Protein AF-0000000084918319 (afdb_homodimer)

Structure (mmCIF, N/CA/C/O backbone):
data_AF-0000000084918319-model_v1
#
loop_
_entity.id
_entity.type
_entity.pdbx_description
1 polymer 'GTP-binding protein'
#
loop_
_atom_site.group_PDB
_atom_site.id
_atom_site.type_symbol
_atom_site.label_atom_id
_atom_site.label_alt_id
_atom_site.label_comp_id
_atom_site.label_asym_id
_atom_site.label_entity_id
_atom_site.label_seq_id
_atom_site.pdbx_PDB_ins_code
_atom_site.Cartn_x
_atom_site.Cartn_y
_atom_site.Cartn_z
_atom_site.occupancy
_atom_site.B_iso_or_equiv
_atom_site.auth_seq_id
_atom_site.auth_comp_id
_atom_site.auth_asym_id
_atom_site.auth_atom_id
_atom_site.pdbx_PDB_model_num
ATOM 1 N N . MET A 1 1 ? 23.422 14.305 -61.906 1 23.69 1 MET A N 1
ATOM 2 C CA . MET A 1 1 ? 23.062 13.016 -61.312 1 23.69 1 MET A CA 1
ATOM 3 C C . MET A 1 1 ? 22.906 13.109 -59.812 1 23.69 1 MET A C 1
ATOM 5 O O . MET A 1 1 ? 23.906 13.016 -59.062 1 23.69 1 MET A O 1
ATOM 9 N N . LYS A 1 2 ? 22.047 13.961 -59.25 1 28.36 2 LYS A N 1
ATOM 10 C CA . LYS A 1 2 ? 21.766 14.523 -57.938 1 28.36 2 LYS A CA 1
ATOM 11 C C . LYS A 1 2 ? 21.359 13.422 -56.969 1 28.36 2 LYS A C 1
ATOM 13 O O . LYS A 1 2 ? 20.344 12.75 -57.156 1 28.36 2 LYS A O 1
ATOM 18 N N . GLU A 1 3 ? 22.391 12.695 -56.406 1 26.31 3 GLU A N 1
ATOM 19 C CA . GLU A 1 3 ? 22.391 11.555 -55.5 1 26.31 3 GLU A CA 1
ATOM 20 C C . GLU A 1 3 ? 21.516 11.828 -54.281 1 26.31 3 GLU A C 1
ATOM 22 O O . GLU A 1 3 ? 21.688 12.852 -53.594 1 26.31 3 GLU A O 1
ATOM 27 N N . SER A 1 4 ? 20.25 11.383 -54.281 1 27.78 4 SER A N 1
ATOM 28 C CA . SER A 1 4 ? 19.125 11.273 -53.344 1 27.78 4 SER A CA 1
ATOM 29 C C . SER A 1 4 ? 19.578 10.758 -52 1 27.78 4 SER A C 1
ATOM 31 O O . SER A 1 4 ? 20.375 9.82 -51.906 1 27.78 4 SER A O 1
ATOM 33 N N . LYS A 1 5 ? 19.688 11.609 -50.938 1 29.28 5 LYS A N 1
ATOM 34 C CA . LYS A 1 5 ? 19.922 11.594 -49.5 1 29.28 5 LYS A CA 1
ATOM 35 C C . LYS A 1 5 ? 19.094 10.492 -48.844 1 29.28 5 LYS A C 1
ATOM 37 O O . LYS A 1 5 ? 17.875 10.609 -48.688 1 29.28 5 LYS A O 1
ATOM 42 N N . LYS A 1 6 ? 19.328 9.18 -49.281 1 27.3 6 LYS A N 1
ATOM 43 C CA . LYS A 1 6 ? 18.438 8.141 -48.75 1 27.3 6 LYS A CA 1
ATOM 44 C C . LYS A 1 6 ? 18.328 8.227 -47.25 1 27.3 6 LYS A C 1
ATOM 46 O O . LYS A 1 6 ? 19.141 8.875 -46.594 1 27.3 6 LYS A O 1
ATOM 51 N N . PRO A 1 7 ? 18.297 6.98 -46.469 1 29.73 7 PRO A N 1
ATOM 52 C CA . PRO A 1 7 ? 17.469 6.117 -45.625 1 29.73 7 PRO A CA 1
ATOM 53 C C . PRO A 1 7 ? 17.891 6.168 -44.156 1 29.73 7 PRO A C 1
ATOM 55 O O . PRO A 1 7 ? 17.578 5.254 -43.406 1 29.73 7 PRO A O 1
ATOM 58 N N . ASP A 1 8 ? 18.391 7.25 -43.562 1 29.94 8 ASP A N 1
ATOM 59 C CA . ASP A 1 8 ? 19.062 6.93 -42.312 1 29.94 8 ASP A CA 1
ATOM 60 C C . ASP A 1 8 ? 18.172 6.094 -41.406 1 29.94 8 ASP A C 1
ATOM 62 O O . ASP A 1 8 ? 16.984 6.383 -41.25 1 29.94 8 ASP A O 1
ATOM 66 N N . ASN A 1 9 ? 18.547 4.793 -41.156 1 29.56 9 ASN A N 1
ATOM 67 C CA . ASN A 1 9 ? 18.078 3.641 -40.406 1 29.56 9 ASN A CA 1
ATOM 68 C C . ASN A 1 9 ? 17.812 4 -38.938 1 29.56 9 ASN A C 1
ATOM 70 O O . ASN A 1 9 ? 18.734 4.32 -38.188 1 29.56 9 ASN A O 1
ATOM 74 N N . VAL A 1 10 ? 16.781 4.801 -38.656 1 30.77 10 VAL A N 1
ATOM 75 C CA . VAL A 1 10 ? 16.281 4.953 -37.281 1 30.77 10 VAL A CA 1
ATOM 76 C C . VAL A 1 10 ? 16.125 3.582 -36.625 1 30.77 10 VAL A C 1
ATOM 78 O O . VAL A 1 10 ? 15.508 2.68 -37.188 1 30.77 10 VAL A O 1
ATOM 81 N N . VAL A 1 11 ? 17.219 2.967 -36.062 1 30.22 11 VAL A N 1
ATOM 82 C CA . VAL A 1 11 ? 17.328 1.722 -35.312 1 30.22 11 VAL A CA 1
ATOM 83 C C . VAL A 1 11 ? 16.219 1.667 -34.25 1 30.22 11 VAL A C 1
ATOM 85 O O . VAL A 1 11 ? 16.25 2.426 -33.281 1 30.22 11 VAL A O 1
ATOM 88 N N . PHE A 1 12 ? 15.008 1.604 -34.719 1 28.22 12 PHE A N 1
ATOM 89 C CA . PHE A 1 12 ? 13.859 1.299 -33.875 1 28.22 12 PHE A CA 1
ATOM 90 C C . PHE A 1 12 ? 14.07 -0.021 -33.156 1 28.22 12 PHE A C 1
ATOM 92 O O . PHE A 1 12 ? 14.102 -1.085 -33.781 1 28.22 12 PHE A O 1
ATOM 99 N N . ASN A 1 13 ? 15.078 -0.054 -32.281 1 31.31 13 ASN A N 1
ATOM 100 C CA . ASN A 1 13 ? 15.227 -1.31 -31.562 1 31.31 13 ASN A CA 1
ATOM 101 C C . ASN A 1 13 ? 13.914 -1.754 -30.938 1 31.31 13 ASN A C 1
ATOM 103 O O . ASN A 1 13 ? 13.414 -1.107 -30.016 1 31.31 13 ASN A O 1
ATOM 107 N N . VAL A 1 14 ? 13 -2.275 -31.656 1 30.75 14 VAL A N 1
ATOM 108 C CA . VAL A 1 14 ? 11.727 -2.936 -31.375 1 30.75 14 VAL A CA 1
ATOM 109 C C . VAL A 1 14 ? 11.906 -3.924 -30.234 1 30.75 14 VAL A C 1
ATOM 111 O O . VAL A 1 14 ? 10.945 -4.594 -29.828 1 30.75 14 VAL A O 1
ATOM 114 N N . GLU A 1 15 ? 13.117 -4.562 -30.234 1 29.3 15 GLU A N 1
ATOM 115 C CA . GLU A 1 15 ? 13.117 -5.859 -29.562 1 29.3 15 GLU A CA 1
ATOM 116 C C . GLU A 1 15 ? 12.477 -5.77 -28.188 1 29.3 15 GLU A C 1
ATOM 118 O O . GLU A 1 15 ? 11.539 -6.508 -27.875 1 29.3 15 GLU A O 1
ATOM 123 N N . ASN A 1 16 ? 13.469 -5.965 -27.125 1 30.94 16 ASN A N 1
ATOM 124 C CA . ASN A 1 16 ? 13.211 -6.4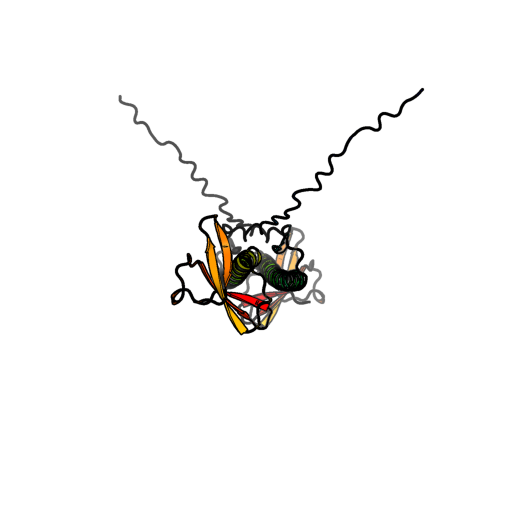38 -25.766 1 30.94 16 ASN A CA 1
ATOM 125 C C . ASN A 1 16 ? 12.461 -5.398 -24.953 1 30.94 16 ASN A C 1
ATOM 127 O O . ASN A 1 16 ? 13.062 -4.492 -24.375 1 30.94 16 ASN A O 1
ATOM 131 N N . GLN A 1 17 ? 11.594 -4.832 -25.438 1 32.56 17 GLN A N 1
ATOM 132 C CA . GLN A 1 17 ? 10.727 -3.922 -24.703 1 32.56 17 GLN A CA 1
ATOM 133 C C . GLN A 1 17 ? 10.18 -4.582 -23.438 1 32.56 17 GLN A C 1
ATOM 135 O O . GLN A 1 17 ? 8.984 -4.844 -23.328 1 32.56 17 GLN A O 1
ATOM 140 N N . LYS A 1 18 ? 10.961 -5.699 -23.031 1 34.41 18 LYS A N 1
ATOM 141 C CA . LYS A 1 18 ? 10.484 -6.27 -21.781 1 34.41 18 LYS A CA 1
ATOM 142 C C . LYS A 1 18 ? 10.328 -5.188 -20.719 1 34.41 18 LYS A C 1
ATOM 144 O O . LYS A 1 18 ? 11.289 -4.477 -20.406 1 34.41 18 LYS A O 1
ATOM 149 N N . TYR A 1 19 ? 9.414 -4.43 -20.891 1 33.97 19 TYR A N 1
ATOM 150 C CA . TYR A 1 19 ? 9.094 -3.539 -19.797 1 33.97 19 TYR A CA 1
ATOM 151 C C . TYR A 1 19 ? 9.281 -4.242 -18.453 1 33.97 19 TYR A C 1
ATOM 153 O O . TYR A 1 19 ? 8.438 -5.035 -18.031 1 33.97 19 TYR A O 1
ATOM 161 N N . ASP A 1 20 ? 10.484 -5 -18.391 1 35.78 20 ASP A N 1
ATOM 162 C CA . ASP A 1 20 ? 10.664 -5.328 -16.984 1 35.78 20 ASP A CA 1
ATOM 163 C C . ASP A 1 20 ? 10.352 -4.125 -16.094 1 35.78 20 ASP A C 1
ATOM 165 O O . ASP A 1 20 ? 11.203 -3.262 -15.891 1 35.78 20 ASP A O 1
ATOM 169 N N . ALA A 1 21 ? 9.383 -3.557 -16.406 1 37.69 21 ALA A N 1
ATOM 170 C CA . ALA A 1 21 ? 8.969 -2.572 -15.406 1 37.69 21 ALA A CA 1
ATOM 171 C C . ALA A 1 21 ? 9.281 -3.053 -13.992 1 37.69 21 ALA A C 1
ATOM 173 O O . ALA A 1 21 ? 8.508 -3.811 -13.398 1 37.69 21 ALA A O 1
ATOM 174 N N . ALA A 1 22 ? 10.547 -3.5 -13.883 1 36.34 22 ALA A N 1
ATOM 175 C CA . ALA A 1 22 ? 10.906 -3.783 -12.5 1 36.34 22 ALA A CA 1
ATOM 176 C C . ALA A 1 22 ? 10.32 -2.738 -11.555 1 36.34 22 ALA A C 1
ATOM 178 O O . ALA A 1 22 ? 10.461 -1.534 -11.789 1 36.34 22 ALA A O 1
ATOM 179 N N . LEU A 1 23 ? 9.188 -3.02 -11.039 1 41.62 23 LEU A N 1
ATOM 180 C CA . LEU A 1 23 ? 8.672 -2.33 -9.859 1 41.62 23 LEU A CA 1
ATOM 181 C C . LEU A 1 23 ? 9.805 -1.74 -9.031 1 41.62 23 LEU A C 1
ATOM 183 O O . LEU A 1 23 ? 10.664 -2.473 -8.539 1 41.62 23 LEU A O 1
ATOM 187 N N . LYS A 1 24 ? 1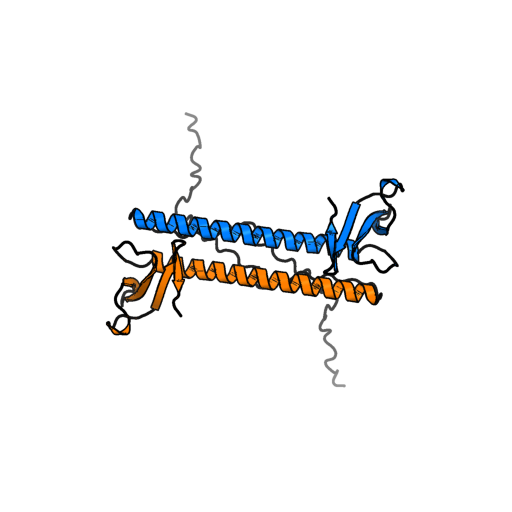0.422 -0.829 -9.578 1 41.53 24 LYS A N 1
ATOM 188 C CA . LYS A 1 24 ? 11.336 -0.345 -8.547 1 41.53 24 LYS A CA 1
ATOM 189 C C . LYS A 1 24 ? 10.695 -0.417 -7.164 1 41.53 24 LYS A C 1
ATOM 191 O O . LYS A 1 24 ? 9.586 0.087 -6.961 1 41.53 24 LYS A O 1
ATOM 196 N N . PRO A 1 25 ? 11.055 -1.452 -6.352 1 42.81 25 PRO A N 1
ATOM 197 C CA . PRO A 1 25 ? 10.633 -1.644 -4.965 1 42.81 25 PRO A CA 1
ATOM 198 C C . PRO A 1 25 ? 10.359 -0.325 -4.242 1 42.81 25 PRO A C 1
ATOM 200 O O . PRO A 1 25 ? 10.852 0.726 -4.664 1 42.81 25 PRO A O 1
ATOM 203 N N . TYR A 1 26 ? 9.297 -0.228 -3.334 1 46.25 26 TYR A N 1
ATOM 204 C CA . TYR A 1 26 ? 9.438 0.665 -2.189 1 46.25 26 TYR A CA 1
ATOM 205 C C . TYR A 1 26 ? 10.906 0.988 -1.928 1 46.25 26 TYR A C 1
ATOM 207 O O . TYR A 1 26 ? 11.773 0.127 -2.084 1 46.25 26 TYR A O 1
ATOM 215 N N . ALA A 1 27 ? 11.406 2.016 -2.457 1 45.5 27 ALA A N 1
ATOM 216 C CA . ALA A 1 27 ? 12.758 2.154 -1.917 1 45.5 27 ALA A CA 1
ATOM 217 C C . ALA A 1 27 ? 12.922 1.349 -0.631 1 45.5 27 ALA A C 1
ATOM 219 O O . ALA A 1 27 ? 12.297 1.658 0.386 1 45.5 27 ALA A O 1
ATOM 220 N N . THR A 1 28 ? 12.938 0.123 -0.665 1 47.47 28 THR A N 1
ATOM 221 C CA . THR A 1 28 ? 13.188 -0.758 0.47 1 47.47 28 THR A CA 1
ATOM 222 C C . THR A 1 28 ? 13.961 -0.025 1.563 1 47.47 28 THR A C 1
ATOM 224 O O . THR A 1 28 ? 13.812 -0.334 2.748 1 47.47 28 THR A O 1
ATOM 227 N N . SER A 1 29 ? 14.852 0.887 1.188 1 47.75 29 SER A N 1
ATOM 228 C CA . SER A 1 29 ? 15.719 1.457 2.215 1 47.75 29 SER A CA 1
ATOM 229 C C . SER A 1 29 ? 15.039 2.625 2.924 1 47.75 29 SER A C 1
ATOM 231 O O . SER A 1 29 ? 15.508 3.08 3.969 1 47.75 29 SER A O 1
ATOM 233 N N . VAL A 1 30 ? 14 3.105 2.336 1 53.97 30 VAL A N 1
ATOM 234 C CA . VAL A 1 30 ? 13.555 4.363 2.926 1 53.97 30 VAL A CA 1
ATOM 235 C C . VAL A 1 30 ? 12.352 4.105 3.838 1 53.97 30 VAL A C 1
ATOM 237 O O . VAL A 1 30 ? 11.359 3.508 3.414 1 53.97 30 VAL A O 1
ATOM 240 N N . GLY A 1 31 ? 12.469 3.984 5.07 1 67.06 31 GLY A N 1
ATOM 241 C CA . GLY A 1 31 ? 11.492 3.895 6.145 1 67.06 31 GLY A CA 1
ATOM 242 C C . GLY A 1 31 ? 10.406 4.953 6.059 1 67.06 31 GLY A C 1
ATOM 243 O O . GLY A 1 31 ? 10.352 5.711 5.086 1 67.06 31 GLY A O 1
ATOM 244 N N . ALA A 1 32 ? 9.391 4.887 6.762 1 79.44 32 ALA A N 1
ATOM 245 C CA . ALA A 1 32 ? 8.344 5.891 6.918 1 79.44 32 ALA A CA 1
ATOM 246 C C . ALA A 1 32 ? 8.938 7.273 7.176 1 79.44 32 ALA A C 1
ATOM 248 O O . ALA A 1 32 ? 9.938 7.402 7.887 1 79.44 32 ALA A O 1
ATOM 249 N N . PRO A 1 33 ? 8.352 8.273 6.504 1 85.12 33 PRO A N 1
ATOM 250 C CA . PRO A 1 33 ? 8.789 9.617 6.867 1 85.12 33 PRO A CA 1
ATOM 251 C C . PRO A 1 33 ? 8.547 9.938 8.344 1 85.12 33 PRO A C 1
ATOM 253 O O . PRO A 1 33 ? 7.609 9.406 8.945 1 85.12 33 PRO A O 1
ATOM 256 N N . VAL A 1 34 ? 9.492 10.789 8.805 1 91.62 34 VAL A N 1
ATOM 257 C CA . VAL A 1 34 ? 9.422 11.102 10.234 1 91.62 34 VAL A CA 1
ATOM 258 C C . VAL A 1 34 ? 9.32 12.617 10.43 1 91.62 34 VAL A C 1
ATOM 260 O O . VAL A 1 34 ? 10.07 13.375 9.82 1 91.62 34 VAL A O 1
ATOM 263 N N . ILE A 1 35 ? 8.344 13.023 11.18 1 94.38 35 ILE A N 1
ATOM 264 C CA . ILE A 1 35 ? 8.195 14.414 11.578 1 94.38 35 ILE A CA 1
ATOM 265 C C . ILE A 1 35 ? 9.094 14.703 12.781 1 94.38 35 ILE A C 1
ATOM 267 O O . ILE A 1 35 ? 9.086 13.961 13.758 1 94.38 35 ILE A O 1
ATOM 271 N N . THR A 1 36 ? 9.922 15.742 12.633 1 90.75 36 THR A N 1
ATOM 272 C CA . THR A 1 36 ? 10.781 16.188 13.727 1 90.75 36 THR A CA 1
ATOM 273 C C . THR A 1 36 ? 10.555 17.672 14.016 1 90.75 36 THR A C 1
ATOM 275 O O . THR A 1 36 ? 10.109 18.422 13.141 1 90.75 36 THR A O 1
ATOM 278 N N . THR A 1 37 ? 10.602 17.969 15.289 1 84.56 37 THR A N 1
ATOM 279 C CA . THR A 1 37 ? 10.508 19.375 15.656 1 84.56 37 THR A CA 1
ATOM 280 C C . THR A 1 37 ? 11.664 19.781 16.578 1 84.56 37 THR A C 1
ATOM 282 O O . THR A 1 37 ? 12.312 18.906 17.172 1 84.56 37 THR A O 1
ATOM 285 N N . THR A 1 38 ? 11.961 21.062 16.562 1 79.5 38 THR A N 1
ATOM 286 C CA . THR A 1 38 ? 13.008 21.594 17.438 1 79.5 38 THR A CA 1
ATOM 287 C C . THR A 1 38 ? 12.398 22.125 18.734 1 79.5 38 THR A C 1
ATOM 289 O O . THR A 1 38 ? 13.133 22.453 19.688 1 79.5 38 THR A O 1
ATOM 292 N N . ASP A 1 39 ? 11.078 22.141 18.734 1 79.56 39 ASP A N 1
ATOM 293 C CA . ASP A 1 39 ? 10.398 22.641 19.922 1 79.56 39 ASP A CA 1
ATOM 294 C C . ASP A 1 39 ? 10.539 21.656 21.094 1 79.56 39 ASP A C 1
ATOM 296 O O . ASP A 1 39 ? 10.602 20.438 20.891 1 79.56 39 ASP A O 1
ATOM 300 N N . ASN A 1 40 ? 10.773 22.203 22.312 1 82.06 40 ASN A N 1
ATOM 301 C CA . ASN A 1 40 ? 10.891 21.375 23.516 1 82.06 40 ASN A CA 1
ATOM 302 C C . ASN A 1 40 ? 9.578 21.344 24.297 1 82.06 40 ASN A C 1
ATOM 304 O O . ASN A 1 40 ? 9.586 21.297 25.531 1 82.06 40 ASN A O 1
ATOM 308 N N . ILE A 1 41 ? 8.508 21.438 23.672 1 89.56 41 ILE A N 1
ATOM 309 C CA . ILE A 1 41 ? 7.203 21.344 24.312 1 89.56 41 ILE A CA 1
ATOM 310 C C . ILE A 1 41 ? 6.781 19.891 24.438 1 89.56 41 ILE A C 1
ATOM 312 O O . ILE A 1 41 ? 6.68 19.172 23.438 1 89.56 41 ILE A O 1
ATOM 316 N N . ALA A 1 42 ? 6.457 19.469 25.641 1 92.5 42 ALA A N 1
ATOM 317 C CA . ALA A 1 42 ? 6.254 18.047 25.953 1 92.5 42 ALA A CA 1
ATOM 318 C C . ALA A 1 42 ? 5.043 17.484 25.219 1 92.5 42 ALA A C 1
ATOM 320 O O . ALA A 1 42 ? 5.113 16.406 24.625 1 92.5 42 ALA A O 1
ATOM 321 N N . TRP A 1 43 ? 3.887 18.188 25.375 1 93.69 43 TRP A N 1
ATOM 322 C CA . TRP A 1 43 ? 2.682 17.641 24.766 1 93.69 43 TRP A CA 1
ATOM 323 C C . TRP A 1 43 ? 2.83 17.594 23.234 1 93.69 43 TRP A C 1
ATOM 325 O O . TRP A 1 43 ? 2.258 16.719 22.578 1 93.69 43 TRP A O 1
ATOM 335 N N . LYS A 1 44 ? 3.523 18.547 22.656 1 93.5 44 LYS A N 1
ATOM 336 C CA . LYS A 1 44 ? 3.75 18.562 21.219 1 93.5 44 LYS A CA 1
ATOM 337 C C . LYS A 1 44 ? 4.594 17.375 20.781 1 93.5 44 LYS A C 1
ATOM 339 O O . LYS A 1 44 ? 4.27 16.703 19.797 1 93.5 44 LYS A O 1
ATOM 344 N N . ASN A 1 45 ? 5.609 17.141 21.516 1 93.44 45 ASN A N 1
ATOM 345 C CA . ASN A 1 45 ? 6.477 16 21.219 1 93.44 45 ASN A CA 1
ATOM 346 C C . ASN A 1 45 ? 5.723 14.68 21.328 1 93.44 45 ASN A C 1
ATOM 348 O O . ASN A 1 45 ? 5.941 13.773 20.531 1 93.44 45 ASN A O 1
ATOM 352 N N . ARG A 1 46 ? 4.859 14.633 22.297 1 94.5 46 ARG A N 1
ATOM 353 C CA . ARG A 1 46 ? 4.035 13.438 22.453 1 94.5 46 ARG A CA 1
ATOM 354 C C . ARG A 1 46 ? 3.133 13.242 21.234 1 94.5 46 ARG A C 1
ATOM 356 O O . ARG A 1 46 ? 3 12.125 20.734 1 94.5 46 ARG A O 1
ATOM 363 N N . SER A 1 47 ? 2.537 14.281 20.797 1 95.06 47 SER A N 1
ATOM 364 C CA . SER A 1 47 ? 1.65 14.219 19.625 1 95.06 47 SER A CA 1
ATOM 365 C C . SER A 1 47 ? 2.414 13.82 18.375 1 95.06 47 SER A C 1
ATOM 367 O O . SER A 1 47 ? 1.942 12.992 17.594 1 95.06 47 SER A O 1
ATOM 369 N N . ILE A 1 48 ? 3.559 14.336 18.234 1 95.75 48 ILE A N 1
ATOM 370 C CA . ILE A 1 48 ? 4.402 14.031 17.078 1 95.75 48 ILE A CA 1
ATOM 371 C C . ILE A 1 48 ? 4.793 12.555 17.109 1 95.75 48 ILE A C 1
ATOM 373 O O . ILE A 1 48 ? 4.719 11.875 16.078 1 95.75 48 ILE A O 1
ATOM 377 N N . ASN A 1 49 ? 5.18 12.117 18.25 1 95.38 49 ASN A N 1
ATOM 378 C CA . ASN A 1 49 ? 5.547 10.711 18.391 1 95.38 49 ASN A CA 1
ATOM 379 C C . ASN A 1 49 ? 4.387 9.789 18.016 1 95.38 49 ASN A C 1
ATOM 381 O O . ASN A 1 49 ? 4.582 8.766 17.359 1 95.38 49 ASN A O 1
ATOM 385 N N . LYS A 1 50 ? 3.207 10.172 18.422 1 96.06 50 LYS A N 1
ATOM 386 C CA . LYS A 1 50 ? 2.025 9.367 18.109 1 96.06 50 LYS A CA 1
ATOM 387 C C . LYS A 1 50 ? 1.759 9.336 16.609 1 96.06 50 LYS A C 1
ATOM 389 O O . LYS A 1 50 ? 1.512 8.273 16.047 1 96.06 50 LYS A O 1
ATOM 394 N N . VAL A 1 51 ? 1.828 10.461 16 1 96.56 51 VAL A N 1
ATOM 395 C CA . VAL A 1 51 ? 1.591 10.555 14.57 1 96.56 51 VAL A CA 1
ATOM 396 C C . VAL A 1 51 ? 2.654 9.758 13.82 1 96.56 51 VAL A C 1
ATOM 398 O O . VAL A 1 51 ? 2.336 9 12.898 1 96.56 51 VAL A O 1
ATOM 401 N N . ASN A 1 52 ? 3.91 9.883 14.25 1 96 52 ASN A N 1
ATOM 402 C CA . ASN A 1 52 ? 5 9.148 13.617 1 96 52 ASN A CA 1
ATOM 403 C C . ASN A 1 52 ? 4.793 7.637 13.719 1 96 52 ASN A C 1
ATOM 405 O O . ASN A 1 52 ? 5.027 6.906 12.75 1 96 52 ASN A O 1
ATOM 409 N N . HIS A 1 53 ? 4.328 7.234 14.859 1 96.44 53 HIS A N 1
ATOM 410 C CA . HIS A 1 53 ? 4.09 5.809 15.055 1 96.44 53 HIS A CA 1
ATOM 411 C C . HIS A 1 53 ? 2.959 5.312 14.156 1 96.44 53 HIS A C 1
ATOM 413 O O . HIS A 1 53 ? 3.053 4.23 13.57 1 96.44 53 HIS A O 1
ATOM 419 N N . LYS A 1 54 ? 1.948 6.09 14.031 1 96.38 54 LYS A N 1
ATOM 420 C CA . LYS A 1 54 ? 0.813 5.699 13.203 1 96.38 54 LYS A CA 1
ATOM 421 C C . LYS A 1 54 ? 1.203 5.645 11.727 1 96.38 54 LYS A C 1
ATOM 423 O O . LYS A 1 54 ? 0.854 4.695 11.023 1 96.38 54 LYS A O 1
ATOM 428 N N . LEU A 1 55 ? 1.902 6.625 11.352 1 94.56 55 LEU A N 1
ATOM 429 C CA . LEU A 1 55 ? 2.33 6.68 9.961 1 94.56 55 LEU A CA 1
ATOM 430 C C . LEU A 1 55 ? 3.305 5.547 9.648 1 94.56 55 LEU A C 1
ATOM 432 O O . LEU A 1 55 ? 3.258 4.965 8.562 1 94.56 55 LEU A O 1
ATOM 436 N N . GLU A 1 56 ? 4.145 5.273 10.586 1 94.06 56 GLU A N 1
ATOM 437 C CA . GLU A 1 56 ? 5.062 4.152 10.414 1 94.06 56 GLU A CA 1
ATOM 438 C C . GLU A 1 56 ? 4.305 2.836 10.281 1 94.06 56 GLU A C 1
ATOM 440 O O . GLU A 1 56 ? 4.605 2.025 9.406 1 94.06 56 GLU A O 1
ATOM 445 N N . ALA A 1 57 ? 3.361 2.652 11.156 1 95.5 57 ALA A N 1
ATOM 446 C CA . ALA A 1 57 ? 2.551 1.438 11.109 1 95.5 57 ALA A CA 1
ATOM 447 C C . ALA A 1 57 ? 1.827 1.308 9.773 1 95.5 57 ALA A C 1
ATOM 449 O O . ALA A 1 57 ? 1.786 0.224 9.188 1 95.5 57 ALA A O 1
ATOM 450 N N . ARG A 1 58 ? 1.272 2.391 9.367 1 94.69 58 ARG A N 1
ATOM 451 C CA . ARG A 1 58 ? 0.578 2.383 8.086 1 94.69 58 ARG A CA 1
ATOM 452 C C . ARG A 1 58 ? 1.539 2.064 6.941 1 94.69 58 ARG A C 1
ATOM 454 O O . ARG A 1 58 ? 1.204 1.296 6.039 1 94.69 58 ARG A O 1
ATOM 461 N N . TYR A 1 59 ? 2.654 2.615 6.992 1 93.25 59 TYR A N 1
ATOM 462 C CA . TYR A 1 59 ? 3.676 2.357 5.984 1 93.25 59 TYR A CA 1
ATOM 463 C C . TYR A 1 59 ? 4.039 0.878 5.938 1 93.25 59 TYR A C 1
ATOM 465 O O . TYR A 1 59 ? 4.109 0.282 4.863 1 93.25 59 TYR A O 1
ATOM 473 N N . LEU A 1 60 ? 4.277 0.329 7.074 1 92.88 60 LEU A N 1
ATOM 474 C CA . LEU A 1 60 ? 4.668 -1.074 7.16 1 92.88 60 LEU A CA 1
ATOM 475 C C . LEU A 1 60 ? 3.555 -1.979 6.641 1 92.88 60 LEU A C 1
ATOM 477 O O . LEU A 1 60 ? 3.824 -2.994 5.996 1 92.88 60 LEU A O 1
ATOM 481 N N . GLU A 1 61 ? 2.348 -1.572 6.918 1 95.69 61 GLU A N 1
ATOM 482 C CA . GLU A 1 61 ? 1.204 -2.324 6.406 1 95.69 61 GLU A CA 1
ATOM 483 C C . GLU A 1 61 ? 1.147 -2.277 4.883 1 95.69 61 GLU A C 1
ATOM 485 O O . GLU A 1 61 ? 0.97 -3.309 4.23 1 95.69 61 GLU A O 1
ATOM 490 N N . LEU A 1 62 ? 1.31 -1.083 4.355 1 93.25 62 LEU A N 1
ATOM 491 C CA . LEU A 1 62 ? 1.297 -0.908 2.906 1 93.25 62 LEU A CA 1
ATOM 492 C C . LEU A 1 62 ? 2.443 -1.674 2.256 1 93.25 62 LEU A C 1
ATOM 494 O O . LEU A 1 62 ? 2.262 -2.303 1.212 1 93.25 62 LEU A O 1
ATOM 498 N N . LYS A 1 63 ? 3.533 -1.655 2.869 1 90.94 63 LYS A N 1
ATOM 499 C CA . LYS A 1 63 ? 4.695 -2.385 2.369 1 90.94 63 LYS A CA 1
ATOM 500 C C . LYS A 1 63 ? 4.434 -3.887 2.346 1 90.94 63 LYS A C 1
ATOM 502 O O . LYS A 1 63 ? 4.77 -4.566 1.373 1 90.94 63 LYS A O 1
ATOM 507 N N . ALA A 1 64 ? 3.889 -4.344 3.367 1 93.5 64 ALA A N 1
ATOM 508 C CA . ALA A 1 64 ? 3.582 -5.77 3.453 1 93.5 64 ALA A CA 1
ATOM 509 C C . ALA A 1 64 ? 2.613 -6.188 2.352 1 93.5 64 ALA A C 1
ATOM 511 O O . ALA A 1 64 ? 2.773 -7.25 1.747 1 93.5 64 ALA A O 1
ATOM 512 N N . GLU A 1 65 ? 1.658 -5.387 2.115 1 94.81 65 GLU A N 1
ATOM 513 C CA . GLU A 1 65 ? 0.694 -5.676 1.059 1 94.81 65 GLU A CA 1
ATOM 514 C C . GLU A 1 65 ? 1.357 -5.648 -0.316 1 94.81 65 GLU A C 1
ATOM 516 O O . GLU A 1 65 ? 1.036 -6.461 -1.184 1 94.81 65 GLU A O 1
ATOM 521 N N . TYR A 1 66 ? 2.186 -4.766 -0.494 1 92.38 66 TYR A N 1
ATOM 522 C CA . TYR A 1 66 ? 2.918 -4.66 -1.751 1 92.38 66 TYR A CA 1
ATOM 523 C C . TYR A 1 66 ? 3.793 -5.891 -1.976 1 92.38 66 TYR A C 1
ATOM 525 O O . TYR A 1 66 ? 3.803 -6.461 -3.068 1 92.38 66 TYR A O 1
ATOM 533 N N . ASP A 1 67 ? 4.523 -6.238 -0.89 1 91.88 67 ASP A N 1
ATOM 534 C CA . ASP A 1 67 ? 5.359 -7.434 -0.968 1 91.88 67 ASP A CA 1
ATOM 535 C C . ASP A 1 67 ? 4.527 -8.672 -1.296 1 91.88 67 ASP A C 1
ATOM 537 O O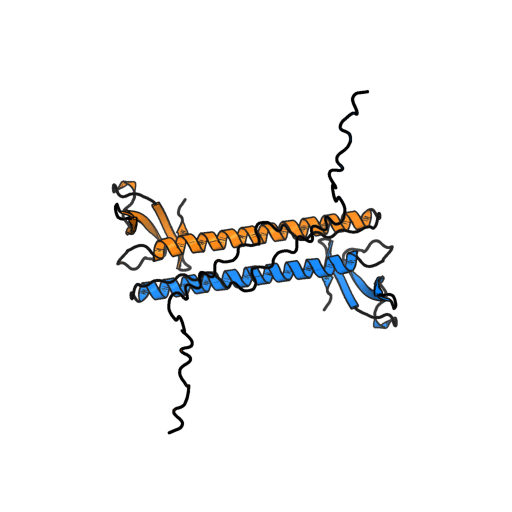 . ASP A 1 67 ? 4.949 -9.516 -2.082 1 91.88 67 ASP A O 1
ATOM 541 N N . ALA A 1 68 ? 3.383 -8.719 -0.737 1 94 68 ALA A N 1
ATOM 542 C CA . ALA A 1 68 ? 2.475 -9.836 -1.007 1 94 68 ALA A CA 1
ATOM 543 C C . ALA A 1 68 ? 2.018 -9.828 -2.463 1 94 68 ALA A C 1
ATOM 545 O O . ALA A 1 68 ? 1.917 -10.883 -3.092 1 94 68 ALA A O 1
ATOM 546 N N . MET A 1 69 ? 1.749 -8.688 -2.971 1 94.12 69 MET A N 1
ATOM 547 C CA . MET A 1 69 ? 1.355 -8.562 -4.371 1 94.12 69 MET A CA 1
ATOM 548 C C . MET A 1 69 ? 2.479 -9.016 -5.297 1 94.12 69 MET A C 1
ATOM 550 O O . MET A 1 69 ? 2.234 -9.727 -6.273 1 94.12 69 MET A O 1
ATOM 554 N N . LEU A 1 70 ? 3.686 -8.641 -4.984 1 93.31 70 LEU A N 1
ATOM 555 C CA . LEU A 1 70 ? 4.84 -9.023 -5.789 1 93.31 70 LEU A CA 1
ATOM 556 C C . LEU A 1 70 ? 5.039 -10.539 -5.77 1 93.31 70 LEU A C 1
ATOM 558 O O . LEU A 1 70 ? 5.352 -11.141 -6.801 1 93.31 70 LEU A O 1
ATOM 562 N N . GLU A 1 71 ? 4.832 -11.047 -4.578 1 94.56 71 GLU A N 1
ATOM 563 C CA . GLU A 1 71 ? 4.941 -12.492 -4.457 1 94.56 71 GLU A CA 1
ATOM 564 C C . GLU A 1 71 ? 3.891 -13.203 -5.309 1 94.56 71 GLU A C 1
ATOM 566 O O . GLU A 1 71 ? 4.191 -14.188 -5.984 1 94.56 71 GLU A O 1
ATOM 571 N N . GLN A 1 72 ? 2.717 -12.703 -5.258 1 95.56 72 GLN A N 1
ATOM 572 C CA . GLN A 1 72 ? 1.65 -13.234 -6.102 1 95.56 72 GLN A CA 1
ATOM 573 C C . GLN A 1 72 ? 2.018 -13.133 -7.582 1 95.56 72 GLN A C 1
ATOM 575 O O . GLN A 1 72 ? 1.815 -14.078 -8.344 1 95.56 72 GLN A O 1
ATOM 580 N N . TYR A 1 73 ? 2.547 -12.047 -7.957 1 96.56 73 TYR A N 1
ATOM 581 C CA . TYR A 1 73 ? 3.02 -11.844 -9.32 1 96.56 73 TYR A CA 1
ATOM 582 C C . TYR A 1 73 ? 4.047 -12.898 -9.703 1 96.56 73 TYR A C 1
ATOM 584 O O . TYR A 1 73 ? 3.949 -13.508 -10.773 1 96.56 73 TYR A O 1
ATOM 592 N N . GLU A 1 74 ? 4.941 -13.047 -8.875 1 96.12 74 GLU A N 1
ATOM 593 C CA . GLU A 1 74 ? 6.043 -13.961 -9.164 1 96.12 74 GLU A CA 1
ATOM 594 C C . GLU A 1 74 ? 5.543 -15.391 -9.32 1 96.12 74 GLU A C 1
ATOM 596 O O . GLU A 1 74 ? 5.965 -16.109 -10.234 1 96.12 74 GLU A O 1
ATOM 601 N N . TYR A 1 75 ? 4.645 -15.82 -8.43 1 96.62 75 TYR A N 1
ATOM 602 C CA . TYR A 1 75 ? 4.086 -17.172 -8.523 1 96.62 75 TYR A CA 1
ATOM 603 C C . TYR A 1 75 ? 3.305 -17.344 -9.82 1 96.62 75 TYR A C 1
ATOM 605 O O . TYR A 1 75 ? 3.449 -18.359 -10.5 1 96.62 75 TYR A O 1
ATOM 613 N N . ASN A 1 76 ? 2.527 -16.406 -10.156 1 97.75 76 ASN A N 1
ATOM 614 C CA . ASN A 1 76 ? 1.724 -16.516 -11.367 1 97.75 76 ASN A CA 1
ATOM 615 C C . ASN A 1 76 ? 2.596 -16.5 -12.625 1 97.75 76 ASN A C 1
ATOM 617 O O . ASN A 1 76 ? 2.332 -17.234 -13.57 1 97.75 76 ASN A O 1
ATOM 621 N N . LYS A 1 77 ? 3.582 -15.664 -12.586 1 96.62 77 LYS A N 1
ATOM 622 C CA . LYS A 1 77 ? 4.535 -15.648 -13.695 1 96.62 77 LYS A CA 1
ATOM 623 C C . LYS A 1 77 ? 5.184 -17.016 -13.875 1 96.62 77 LYS A C 1
ATOM 625 O O . LYS A 1 77 ? 5.293 -17.516 -15 1 96.62 77 LYS A O 1
ATOM 630 N N . LEU A 1 78 ? 5.594 -17.609 -12.766 1 95.56 78 LEU A N 1
ATOM 631 C CA . LEU A 1 78 ? 6.199 -18.938 -12.789 1 95.56 78 LEU A CA 1
ATOM 632 C C . LEU A 1 78 ? 5.266 -19.953 -13.445 1 95.56 78 LEU A C 1
ATOM 634 O O . LEU A 1 78 ? 5.695 -20.734 -14.289 1 95.56 78 LEU A O 1
ATOM 638 N N . ILE A 1 79 ? 4.051 -19.938 -13.07 1 96.94 79 ILE A N 1
ATOM 639 C CA . ILE A 1 79 ? 3.072 -20.906 -13.555 1 96.94 79 ILE A CA 1
ATOM 640 C C . ILE A 1 79 ? 2.83 -20.688 -15.047 1 96.94 79 ILE A C 1
ATOM 642 O O . ILE A 1 79 ? 2.84 -21.641 -15.836 1 96.94 79 ILE A O 1
ATOM 646 N N . PHE A 1 80 ? 2.719 -19.453 -15.461 1 96.31 80 PHE A N 1
ATOM 647 C CA . PHE A 1 80 ? 2.369 -19.172 -16.844 1 96.31 80 PHE A CA 1
ATOM 648 C C . PHE A 1 80 ? 3.576 -19.375 -17.766 1 96.31 80 PHE A C 1
ATOM 650 O O . PHE A 1 80 ? 3.424 -19.547 -18.969 1 96.31 80 PHE A O 1
ATOM 657 N N . ASP A 1 81 ? 4.742 -19.375 -17.219 1 94.5 81 ASP A N 1
ATOM 658 C CA . ASP A 1 81 ? 5.957 -19.672 -17.969 1 94.5 81 ASP A CA 1
ATOM 659 C C . ASP A 1 81 ? 6.125 -21.172 -18.156 1 94.5 81 ASP A C 1
ATOM 661 O O . ASP A 1 81 ? 6.887 -21.625 -19.016 1 94.5 81 ASP A O 1
ATOM 665 N N . ALA A 1 82 ? 5.461 -21.922 -17.297 1 95.62 82 ALA A N 1
ATOM 666 C CA . ALA A 1 82 ? 5.578 -23.375 -17.344 1 95.62 82 ALA A CA 1
ATOM 667 C C . ALA A 1 82 ? 4.797 -23.953 -18.516 1 95.62 82 ALA A C 1
ATOM 669 O O . ALA A 1 82 ? 3.877 -23.312 -19.031 1 95.62 82 ALA A O 1
ATOM 670 N N . LYS A 1 83 ? 5.203 -25.141 -18.906 1 94.56 83 LYS A N 1
ATOM 671 C CA . LYS A 1 83 ? 4.52 -25.844 -19.984 1 94.56 83 LYS A CA 1
ATOM 672 C C . LYS A 1 83 ? 3.346 -26.656 -19.469 1 94.56 83 LYS A C 1
ATOM 674 O O . LYS A 1 83 ? 3.496 -27.438 -18.516 1 94.56 83 LYS A O 1
ATOM 679 N N . PHE A 1 84 ? 2.244 -26.438 -20.062 1 94.44 84 PHE A N 1
ATOM 680 C CA . PHE A 1 84 ? 1.073 -27.281 -19.844 1 94.44 84 PHE A CA 1
ATOM 681 C C . PHE A 1 84 ? 0.045 -27.094 -20.953 1 94.44 84 PHE A C 1
ATOM 683 O O . PHE A 1 84 ? -0.053 -26 -21.531 1 94.44 84 PHE A O 1
ATOM 690 N N . THR A 1 85 ? -0.68 -28.109 -21.25 1 90.19 85 THR A N 1
ATOM 691 C CA . THR A 1 85 ? -1.533 -28.109 -22.438 1 90.19 85 THR A CA 1
ATOM 692 C C . THR A 1 85 ? -3.006 -28.172 -22.031 1 90.19 85 THR A C 1
ATOM 694 O O . THR A 1 85 ? -3.877 -28.344 -22.891 1 90.19 85 THR A O 1
ATOM 697 N N . PHE A 1 86 ? -3.355 -28.156 -20.859 1 94.44 86 PHE A N 1
ATOM 698 C CA . PHE A 1 86 ? -4.738 -28.203 -20.391 1 94.44 86 PHE A CA 1
ATOM 699 C C . PHE A 1 86 ? -5.164 -26.828 -19.859 1 94.44 86 PHE A C 1
ATOM 701 O O . PHE A 1 86 ? -4.324 -26.016 -19.469 1 94.44 86 PHE A O 1
ATOM 708 N N . GLU A 1 87 ? -6.465 -26.688 -19.797 1 95.5 87 GLU A N 1
ATOM 709 C CA . GLU A 1 87 ? -7.008 -25.5 -19.141 1 95.5 87 GLU A CA 1
ATOM 710 C C . GLU A 1 87 ? -7.301 -25.75 -17.672 1 95.5 87 GLU A C 1
ATOM 712 O O . GLU A 1 87 ? -8.211 -26.516 -17.344 1 95.5 87 GLU A O 1
ATOM 717 N N . PRO A 1 88 ? -6.551 -25.109 -16.812 1 96.81 88 PRO A N 1
ATOM 718 C CA . PRO A 1 88 ? -6.777 -25.344 -15.375 1 96.81 88 PRO A CA 1
ATOM 719 C C . PRO A 1 88 ? -8.203 -25.016 -14.945 1 96.81 88 PRO A C 1
ATOM 721 O O . PRO A 1 88 ? -8.828 -24.109 -15.484 1 96.81 88 PRO A O 1
ATOM 724 N N . ILE A 1 89 ? -8.664 -25.75 -13.898 1 97.06 89 ILE A N 1
ATOM 725 C CA . ILE A 1 89 ? -10.008 -25.578 -13.375 1 97.06 89 ILE A CA 1
ATOM 726 C C . ILE A 1 89 ? -9.953 -24.828 -12.039 1 97.06 89 ILE A C 1
ATOM 728 O O . ILE A 1 89 ? -9.148 -25.172 -11.172 1 97.06 89 ILE A O 1
ATOM 732 N N . VAL A 1 90 ? -10.812 -23.875 -11.992 1 97 90 VAL A N 1
ATOM 733 C CA . VAL A 1 90 ? -10.922 -23.109 -10.758 1 97 90 VAL A CA 1
ATOM 734 C C . VAL A 1 90 ? -11.18 -24.047 -9.586 1 97 90 VAL A C 1
ATOM 736 O O . VAL A 1 90 ? -11.992 -24.969 -9.688 1 97 90 VAL A O 1
ATOM 739 N N . GLY A 1 91 ? -10.477 -23.891 -8.562 1 97.44 91 GLY A N 1
ATOM 740 C CA . GLY A 1 91 ? -10.688 -24.688 -7.363 1 97.44 91 GLY A CA 1
ATOM 741 C C . GLY A 1 91 ? -9.828 -25.938 -7.312 1 97.44 91 GLY A C 1
ATOM 742 O O . GLY A 1 91 ? -9.938 -26.75 -6.387 1 97.44 91 GLY A O 1
ATOM 743 N N . GLN A 1 92 ? -9.008 -26.141 -8.273 1 97.62 92 GLN A N 1
ATOM 744 C CA . GLN A 1 92 ? -8.148 -27.328 -8.312 1 97.62 92 GLN A CA 1
ATOM 745 C C . GLN A 1 92 ? -6.699 -26.969 -8.016 1 97.62 92 GLN A C 1
ATOM 747 O O . GLN A 1 92 ? -6.289 -25.812 -8.203 1 97.62 92 GLN A O 1
ATOM 752 N N . THR A 1 93 ? -6 -27.922 -7.527 1 98.38 93 THR A N 1
ATOM 753 C CA . THR A 1 93 ? -4.574 -27.812 -7.238 1 98.38 93 THR A CA 1
ATOM 754 C C . THR A 1 93 ? -3.742 -28.531 -8.289 1 98.38 93 THR A C 1
ATOM 756 O O . THR A 1 93 ? -4.086 -29.641 -8.711 1 98.38 93 THR A O 1
ATOM 759 N N . TYR A 1 94 ? -2.766 -27.859 -8.688 1 98.5 94 TYR A N 1
ATOM 760 C CA . TYR A 1 94 ? -1.811 -28.406 -9.641 1 98.5 94 TYR A CA 1
ATOM 761 C C . TYR A 1 94 ? -0.388 -28.328 -9.102 1 98.5 94 TYR A C 1
ATOM 763 O O . TYR A 1 94 ? -0.131 -27.609 -8.125 1 98.5 94 TYR A O 1
ATOM 771 N N . HIS A 1 95 ? 0.467 -29.031 -9.719 1 98.56 95 HIS A N 1
ATOM 772 C CA . HIS A 1 95 ? 1.824 -29.156 -9.195 1 98.56 95 HIS A CA 1
ATOM 773 C C . HIS A 1 95 ? 2.857 -28.812 -10.266 1 98.56 95 HIS A C 1
ATOM 775 O O . HIS A 1 95 ? 2.785 -29.312 -11.391 1 98.56 95 HIS A O 1
ATOM 781 N N . LEU A 1 96 ? 3.746 -27.938 -9.797 1 98.31 96 LEU A N 1
ATOM 782 C CA . LEU A 1 96 ? 4.797 -27.453 -10.688 1 98.31 96 LEU A CA 1
ATOM 783 C C . LEU A 1 96 ? 6.07 -28.281 -10.523 1 98.31 96 LEU A C 1
ATOM 785 O O . LEU A 1 96 ? 6.516 -28.516 -9.398 1 98.31 96 LEU A O 1
ATOM 789 N N . TYR A 1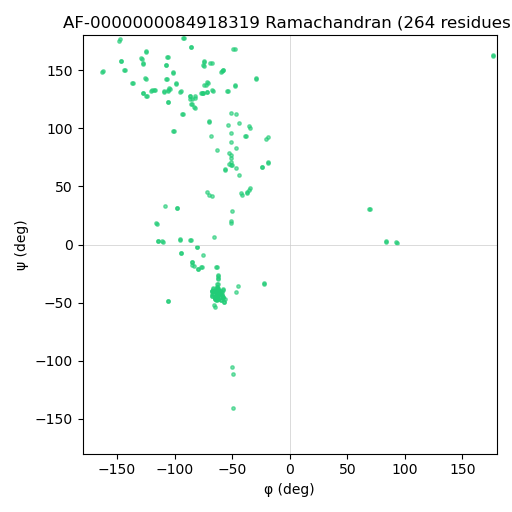 97 ? 6.625 -28.703 -11.672 1 98.31 97 TYR A N 1
ATOM 790 C CA . TYR A 1 97 ? 7.84 -29.516 -11.68 1 98.31 97 TYR A CA 1
ATOM 791 C C . TYR A 1 97 ? 8.883 -28.922 -12.617 1 98.31 97 TYR A C 1
ATOM 793 O O . TYR A 1 97 ? 8.562 -28.094 -13.469 1 98.31 97 TYR A O 1
ATOM 801 N N . LYS A 1 98 ? 10.094 -29.328 -12.391 1 97.75 98 LYS A N 1
ATOM 802 C CA . LYS A 1 98 ? 11.219 -28.938 -13.242 1 97.75 98 LYS A CA 1
ATOM 803 C C . LYS A 1 98 ? 11.844 -30.172 -13.906 1 97.75 98 LYS A C 1
ATOM 805 O O . LYS A 1 98 ? 12.109 -31.172 -13.25 1 97.75 98 LYS A O 1
ATOM 810 N N . ARG A 1 99 ? 12.07 -30.047 -15.18 1 94.94 99 ARG A N 1
ATOM 811 C CA . ARG A 1 99 ? 12.742 -31.094 -15.93 1 94.94 99 ARG A CA 1
ATOM 812 C C . ARG A 1 99 ? 14.258 -30.938 -15.852 1 94.94 99 ARG A C 1
ATOM 814 O O . ARG A 1 99 ? 14.758 -29.938 -15.352 1 94.94 99 ARG A O 1
ATOM 821 N N . GLU A 1 100 ? 14.93 -31.969 -16.328 1 90.12 100 GLU A N 1
ATOM 822 C CA . GLU A 1 100 ? 16.391 -31.938 -16.344 1 90.12 100 GLU A CA 1
ATOM 823 C C . GLU A 1 100 ? 16.922 -30.812 -17.219 1 90.12 100 GLU A C 1
ATOM 825 O O . GLU A 1 100 ? 17.984 -30.25 -16.922 1 90.12 100 GLU A O 1
ATOM 830 N N . ASN A 1 101 ? 16.141 -30.359 -18.266 1 92.44 101 ASN A N 1
ATOM 831 C CA . ASN A 1 101 ? 16.547 -29.281 -19.156 1 92.44 101 ASN A CA 1
ATOM 832 C C . ASN A 1 101 ? 16.172 -27.922 -18.594 1 92.44 101 ASN A C 1
ATOM 834 O O . ASN A 1 101 ? 16.219 -26.922 -19.312 1 92.44 101 ASN A O 1
ATOM 838 N N . ASN A 1 102 ? 15.641 -27.875 -17.438 1 92.38 102 ASN A N 1
ATOM 839 C CA . ASN A 1 102 ? 15.281 -26.672 -16.688 1 92.38 102 ASN A CA 1
ATOM 840 C C . ASN A 1 102 ? 13.914 -26.141 -17.109 1 92.38 102 ASN A C 1
ATOM 842 O O . ASN A 1 102 ? 13.461 -25.109 -16.609 1 92.38 102 ASN A O 1
ATOM 846 N N . GLU A 1 103 ? 13.305 -26.922 -18.016 1 95.25 103 GLU A N 1
ATOM 847 C CA . GLU A 1 103 ? 11.938 -26.547 -18.375 1 95.25 103 GLU A CA 1
ATOM 848 C C . GLU A 1 103 ? 10.969 -26.906 -17.25 1 95.25 103 GLU A C 1
ATOM 850 O O . GLU A 1 103 ? 11.07 -27.969 -16.641 1 95.25 103 GLU A O 1
ATOM 855 N N . THR A 1 104 ? 10.062 -25.938 -17.016 1 97.19 104 THR A N 1
ATOM 856 C CA . THR A 1 104 ? 9.062 -26.203 -15.984 1 97.19 104 THR A CA 1
ATOM 857 C C . THR A 1 104 ? 7.734 -26.609 -16.609 1 97.19 104 THR A C 1
ATOM 859 O O . THR A 1 104 ? 7.434 -26.219 -17.75 1 97.19 104 THR A O 1
ATOM 862 N N . PHE A 1 105 ? 7.012 -27.484 -15.898 1 97.56 105 PHE A N 1
ATOM 863 C CA . PHE A 1 105 ? 5.703 -27.891 -16.391 1 97.56 105 PHE A CA 1
ATOM 864 C C . PHE A 1 105 ? 4.719 -28.078 -15.25 1 97.56 105 PHE A C 1
ATOM 866 O O . PHE A 1 105 ? 5.117 -28.406 -14.125 1 97.56 105 PHE A O 1
ATOM 873 N N . LEU A 1 106 ? 3.496 -27.844 -15.539 1 97.75 106 LEU A N 1
ATOM 874 C CA . LEU A 1 106 ? 2.398 -27.984 -14.586 1 97.75 106 LEU A CA 1
ATOM 875 C C . LEU A 1 106 ? 1.68 -29.312 -14.773 1 97.75 106 LEU A C 1
ATOM 877 O O . LEU A 1 106 ? 1.419 -29.734 -15.906 1 97.75 106 LEU A O 1
ATOM 881 N N . SER A 1 107 ? 1.329 -29.984 -13.648 1 97.69 107 SER A N 1
ATOM 882 C CA . SER A 1 107 ? 0.713 -31.297 -13.734 1 97.69 107 SER A CA 1
ATOM 883 C C . SER A 1 107 ? -0.298 -31.516 -12.609 1 97.69 107 SER A C 1
ATOM 885 O O . SER A 1 107 ? -0.223 -30.859 -11.57 1 97.69 107 SER A O 1
ATOM 887 N N . ILE A 1 108 ? -1.203 -32.375 -12.766 1 96.56 108 ILE A N 1
ATOM 888 C CA . ILE A 1 108 ? -2.168 -32.812 -11.75 1 96.56 108 ILE A CA 1
ATOM 889 C C . ILE A 1 108 ? -1.549 -33.875 -10.859 1 96.56 108 ILE A C 1
ATOM 891 O O . ILE A 1 108 ? -2.035 -34.125 -9.758 1 96.56 108 ILE A O 1
ATOM 895 N N . ILE A 1 109 ? -0.528 -34.438 -11.336 1 96.5 109 ILE A N 1
ATOM 896 C CA . ILE A 1 109 ? 0.09 -35.562 -10.617 1 96.5 109 ILE A CA 1
ATOM 897 C C . ILE A 1 109 ? 0.8 -35.031 -9.367 1 96.5 109 ILE A C 1
ATOM 899 O O . ILE A 1 109 ? 1.643 -34.125 -9.453 1 96.5 109 ILE A O 1
ATOM 903 N N . LYS A 1 110 ? 0.537 -35.656 -8.297 1 97.81 110 LYS A N 1
ATOM 904 C CA . LYS A 1 110 ? 1.093 -35.25 -7.016 1 97.81 110 LYS A CA 1
ATOM 905 C C . LYS A 1 110 ? 2.561 -35.625 -6.895 1 97.81 110 LYS A C 1
ATOM 907 O O . LYS A 1 110 ? 2.986 -36.625 -7.48 1 97.81 110 LYS A O 1
ATOM 912 N N . PRO A 1 111 ? 3.262 -34.844 -6.051 1 97.06 111 PRO A N 1
ATOM 913 C CA . PRO A 1 111 ? 4.691 -35.156 -5.918 1 97.06 111 PRO A CA 1
ATOM 914 C C . PRO A 1 111 ? 4.965 -36.531 -5.367 1 97.06 111 PRO A C 1
ATOM 916 O O . PRO A 1 111 ? 6 -37.125 -5.668 1 97.06 111 PRO A O 1
ATOM 919 N N . ASN A 1 112 ? 4.055 -37.031 -4.562 1 97.5 112 ASN A N 1
ATOM 920 C CA . ASN A 1 112 ? 4.262 -38.344 -3.984 1 97.5 112 ASN A CA 1
ATOM 921 C C . ASN A 1 112 ? 3.896 -39.469 -4.969 1 97.5 112 ASN A C 1
ATOM 923 O O . ASN A 1 112 ? 4.109 -40.656 -4.688 1 97.5 112 ASN A O 1
ATOM 927 N N . GLU A 1 113 ? 3.438 -39.125 -6.113 1 97.75 113 GLU A N 1
ATOM 928 C CA . GLU A 1 113 ? 3.02 -40.062 -7.137 1 97.75 113 GLU A CA 1
ATOM 929 C C . GLU A 1 113 ? 3.979 -40.062 -8.32 1 97.75 113 GLU A C 1
ATOM 931 O O . GLU A 1 113 ? 3.729 -40.719 -9.336 1 97.75 113 GLU A O 1
ATOM 936 N N . CYS A 1 114 ? 4.969 -39.312 -8.219 1 96.75 114 CYS A N 1
ATOM 937 C CA . CYS A 1 114 ? 5.945 -39.219 -9.305 1 96.75 114 CYS A CA 1
ATOM 938 C C . CYS A 1 114 ? 7.34 -38.938 -8.758 1 96.75 114 CYS A C 1
ATOM 940 O O . CYS A 1 114 ? 7.527 -38.812 -7.543 1 96.75 114 CYS A O 1
ATOM 942 N N . ASN A 1 115 ? 8.352 -38.938 -9.672 1 96 115 ASN A N 1
ATOM 943 C CA . ASN A 1 115 ? 9.727 -38.656 -9.266 1 96 115 ASN A CA 1
ATOM 944 C C . ASN A 1 115 ? 10.258 -37.375 -9.898 1 96 115 ASN A C 1
ATOM 946 O O . ASN A 1 115 ? 11.469 -37.188 -10.031 1 96 115 ASN A O 1
ATOM 950 N N . PHE A 1 116 ? 9.32 -36.594 -10.367 1 95.88 116 PHE A N 1
ATOM 951 C CA . PHE A 1 116 ? 9.742 -35.312 -10.977 1 95.88 116 PHE A CA 1
ATOM 952 C C . PHE A 1 116 ? 10.32 -34.375 -9.922 1 95.88 116 PHE A C 1
ATOM 954 O O . PHE A 1 116 ? 10.039 -34.531 -8.727 1 95.88 116 PHE A O 1
ATOM 961 N N . ASN A 1 117 ? 11.156 -33.438 -10.312 1 97.62 117 ASN A N 1
ATOM 962 C CA . ASN A 1 117 ? 11.664 -32.406 -9.406 1 97.62 117 ASN A CA 1
ATOM 963 C C . ASN A 1 117 ? 10.578 -31.422 -9.008 1 97.62 117 ASN A C 1
ATOM 965 O O . ASN A 1 117 ? 10.219 -30.547 -9.789 1 97.62 117 ASN A O 1
ATOM 969 N N . PHE A 1 118 ? 10.18 -31.594 -7.84 1 97.75 118 PHE A N 1
ATOM 970 C CA . PHE A 1 118 ? 9.039 -30.844 -7.324 1 97.75 118 PHE A CA 1
ATOM 971 C C . PHE A 1 118 ? 9.43 -29.406 -7.004 1 97.75 118 PHE A C 1
ATOM 973 O O . PHE A 1 118 ? 10.445 -29.172 -6.344 1 97.75 118 PHE A O 1
ATOM 980 N N . ILE A 1 119 ? 8.648 -28.375 -7.488 1 97.5 119 ILE A N 1
ATOM 981 C CA . ILE A 1 119 ? 8.883 -26.969 -7.211 1 97.5 119 ILE A CA 1
ATOM 982 C C . ILE A 1 119 ? 7.855 -26.453 -6.199 1 97.5 119 ILE A C 1
ATOM 984 O O . ILE A 1 119 ? 8.203 -25.766 -5.246 1 97.5 119 ILE A O 1
ATOM 988 N N . GLY A 1 120 ? 6.57 -26.766 -6.465 1 97.69 120 GLY A N 1
ATOM 989 C CA . GLY A 1 120 ? 5.504 -26.312 -5.586 1 97.69 120 GLY A CA 1
ATOM 990 C C . GLY A 1 120 ? 4.117 -26.688 -6.086 1 97.69 120 GLY A C 1
ATOM 991 O O . GLY A 1 120 ? 3.963 -27.125 -7.227 1 97.69 120 GLY A O 1
ATOM 992 N N . SER A 1 121 ? 3.188 -26.609 -5.152 1 98.5 121 SER A N 1
ATOM 993 C CA . SER A 1 121 ? 1.781 -26.828 -5.488 1 98.5 121 SER A CA 1
ATOM 994 C C . SER A 1 121 ? 1.009 -25.516 -5.469 1 98.5 121 SER A C 1
ATOM 996 O O . SER A 1 121 ? 1.257 -24.656 -4.621 1 98.5 121 SER A O 1
ATOM 998 N N . PHE A 1 122 ? 0.099 -25.422 -6.398 1 98.56 122 PHE A N 1
ATOM 999 C CA . PHE A 1 122 ? -0.614 -24.156 -6.547 1 98.56 122 PHE A CA 1
ATOM 1000 C C . PHE A 1 122 ? -2.105 -24.406 -6.75 1 98.56 122 PHE A C 1
ATOM 1002 O O . PHE A 1 122 ? -2.498 -25.328 -7.461 1 98.56 122 PHE A O 1
ATOM 1009 N N . TYR A 1 123 ? -2.814 -23.578 -6.102 1 98.06 123 TYR A N 1
ATOM 1010 C CA . TYR A 1 123 ? -4.273 -23.578 -6.109 1 98.06 123 TYR A CA 1
ATOM 1011 C C . TYR A 1 123 ? -4.82 -22.422 -6.941 1 98.06 123 TYR A C 1
ATOM 1013 O O . TYR A 1 123 ? -4.414 -21.266 -6.766 1 98.06 123 TYR A O 1
ATOM 1021 N N . LEU A 1 124 ? -5.656 -22.812 -7.969 1 97.94 124 LEU A N 1
ATOM 1022 C CA . LEU A 1 124 ? -6.32 -21.766 -8.727 1 97.94 124 LEU A CA 1
ATOM 1023 C C . LEU A 1 124 ? -7.574 -21.281 -8.016 1 97.94 124 LEU A C 1
ATOM 1025 O O . LEU A 1 124 ? -8.57 -22 -7.934 1 97.94 124 LEU A O 1
ATOM 1029 N N . ASN A 1 125 ? -7.566 -20.031 -7.664 1 97.31 125 ASN A N 1
ATOM 1030 C CA . ASN A 1 125 ? -8.664 -19.562 -6.824 1 97.31 125 ASN A CA 1
ATOM 1031 C C . ASN A 1 125 ? -9.812 -19.016 -7.66 1 97.31 125 ASN A C 1
ATOM 1033 O O . ASN A 1 125 ? -9.766 -19.031 -8.891 1 97.31 125 ASN A O 1
ATOM 1037 N N . ALA A 1 126 ? -10.867 -18.609 -6.984 1 95.25 126 ALA A N 1
ATOM 1038 C CA . ALA A 1 126 ? -12.094 -18.156 -7.637 1 95.25 126 ALA A CA 1
ATOM 1039 C C . ALA A 1 126 ? -11.836 -16.891 -8.461 1 95.25 126 ALA A C 1
ATOM 1041 O O . ALA A 1 126 ? -12.586 -16.594 -9.391 1 95.25 126 ALA A O 1
ATOM 1042 N N . GLU A 1 127 ? -10.766 -16.172 -8.195 1 94.31 127 GLU A N 1
ATOM 1043 C CA . GLU A 1 127 ? -10.445 -14.945 -8.898 1 94.31 127 GLU A CA 1
ATOM 1044 C C . GLU A 1 127 ? -9.484 -15.211 -10.055 1 94.31 127 GLU A C 1
ATOM 1046 O O . GLU A 1 127 ? -9 -14.273 -10.695 1 94.31 127 GLU A O 1
ATOM 1051 N N . LEU A 1 128 ? -9.195 -16.469 -10.25 1 95.38 128 LEU A N 1
ATOM 1052 C CA . LEU A 1 128 ? -8.312 -16.906 -11.328 1 95.38 128 LEU A CA 1
ATOM 1053 C C . LEU A 1 128 ? -6.871 -16.484 -11.062 1 95.38 128 LEU A C 1
ATOM 1055 O O . LEU A 1 128 ? -6.145 -16.125 -11.992 1 95.38 128 LEU A O 1
ATOM 1059 N N . ILE A 1 129 ? -6.539 -16.406 -9.805 1 97.12 129 ILE A N 1
ATOM 1060 C CA . ILE A 1 129 ? -5.176 -16.141 -9.359 1 97.12 129 ILE A CA 1
ATOM 1061 C C . ILE A 1 129 ? -4.582 -17.406 -8.742 1 97.12 129 ILE A C 1
ATOM 1063 O O . ILE A 1 129 ? -5.238 -18.094 -7.953 1 97.12 129 ILE A O 1
ATOM 1067 N N . TRP A 1 130 ? -3.412 -17.734 -9.156 1 97.94 130 TRP A N 1
ATOM 1068 C CA . TRP A 1 130 ? -2.721 -18.891 -8.594 1 97.94 130 TRP A CA 1
ATOM 1069 C C . TRP A 1 130 ? -2.152 -18.562 -7.215 1 97.94 130 TRP A C 1
ATOM 1071 O O . TRP A 1 130 ? -1.508 -17.531 -7.031 1 97.94 130 TRP A O 1
ATOM 1081 N N . GLU A 1 131 ? -2.441 -19.438 -6.266 1 97.69 131 GLU A N 1
ATOM 1082 C CA . GLU A 1 131 ? -1.935 -19.312 -4.902 1 97.69 131 GLU A CA 1
ATOM 1083 C C . GLU A 1 131 ? -1.097 -20.531 -4.512 1 97.69 131 GLU A C 1
ATOM 1085 O O . GLU A 1 131 ? -1.488 -21.672 -4.77 1 97.69 131 GLU A O 1
ATOM 1090 N N . LYS A 1 132 ? 0.045 -20.203 -3.959 1 97.25 132 LYS A N 1
ATOM 1091 C CA . LYS A 1 132 ? 0.875 -21.312 -3.496 1 97.25 132 LYS A CA 1
ATOM 1092 C C . LYS A 1 132 ? 0.221 -22.047 -2.324 1 97.25 132 LYS A C 1
ATOM 1094 O O . LYS A 1 132 ? -0.289 -21.406 -1.399 1 97.25 132 LYS A O 1
ATOM 1099 N N . VAL A 1 133 ? 0.217 -23.422 -2.482 1 95.25 133 VAL A N 1
ATOM 1100 C CA . VAL A 1 133 ? -0.337 -24.25 -1.416 1 95.25 133 VAL A CA 1
ATOM 1101 C C . VAL A 1 133 ? 0.734 -24.516 -0.36 1 95.25 133 VAL A C 1
ATOM 1103 O O . VAL A 1 133 ? 1.876 -24.844 -0.694 1 95.25 133 VAL A O 1
ATOM 1106 N N . GLN A 1 134 ? 0.554 -24.141 0.896 1 80.69 134 GLN A N 1
ATOM 1107 C CA . GLN A 1 134 ? 1.484 -24.391 1.99 1 80.69 134 GLN A CA 1
ATOM 1108 C C . GLN A 1 134 ? 1.57 -25.891 2.301 1 80.69 134 GLN A C 1
ATOM 1110 O O . GLN A 1 134 ? 0.617 -26.641 2.066 1 80.69 134 GLN A O 1
ATOM 1115 N N . MET B 1 1 ? 61.5 8.867 20.031 1 23.47 1 MET B N 1
ATOM 1116 C CA . MET B 1 1 ? 60.188 9.016 20.641 1 23.47 1 MET B CA 1
ATOM 1117 C C . MET B 1 1 ? 59.094 8.828 19.594 1 23.47 1 MET B C 1
ATOM 1119 O O . MET B 1 1 ? 59 9.617 18.656 1 23.47 1 MET B O 1
ATOM 1123 N N . LYS B 1 2 ? 58.562 7.598 19.375 1 28.08 2 LYS B N 1
ATOM 1124 C CA . LYS B 1 2 ? 57.844 6.973 18.266 1 28.08 2 LYS B CA 1
ATOM 1125 C C . LYS B 1 2 ? 56.438 7.516 18.141 1 28.08 2 LYS B C 1
ATOM 1127 O O . LYS B 1 2 ? 55.531 7.078 18.859 1 28.08 2 LYS B O 1
ATOM 1132 N N . GLU B 1 3 ? 56.281 8.867 18.234 1 27.03 3 GLU B N 1
ATOM 1133 C CA . GLU B 1 3 ? 55 9.531 18.359 1 27.03 3 GLU B CA 1
ATOM 1134 C C . GLU B 1 3 ? 54.031 9.109 17.234 1 27.03 3 GLU B C 1
ATOM 1136 O O . GLU B 1 3 ? 54.406 9.109 16.062 1 27.03 3 GLU B O 1
ATOM 1141 N N . SER B 1 4 ? 53.094 8.234 17.578 1 28.38 4 SER B N 1
ATOM 1142 C CA . SER B 1 4 ? 51.938 7.512 17.031 1 28.38 4 SER B CA 1
ATOM 1143 C C . SER B 1 4 ? 51.031 8.438 16.25 1 28.38 4 SER B C 1
ATOM 1145 O O . SER B 1 4 ? 50.812 9.586 16.641 1 28.38 4 SER B O 1
ATOM 1147 N N . LYS B 1 5 ? 50.906 8.297 14.898 1 29.53 5 LYS B N 1
ATOM 1148 C CA . LYS B 1 5 ? 50.219 8.797 13.703 1 29.53 5 LYS B CA 1
ATOM 1149 C C . LYS B 1 5 ? 48.719 8.844 13.906 1 29.53 5 LYS B C 1
ATOM 1151 O O . LYS B 1 5 ? 47.969 8.305 13.094 1 29.53 5 LYS B O 1
ATOM 1156 N N . LYS B 1 6 ? 48.25 9.047 15.234 1 31.81 6 LYS B N 1
ATOM 1157 C CA . LYS B 1 6 ? 46.875 8.625 15.383 1 31.81 6 LYS B CA 1
ATOM 1158 C C . LYS B 1 6 ? 45.938 9.5 14.555 1 31.81 6 LYS B C 1
ATOM 1160 O O . LYS B 1 6 ? 44.719 9.281 14.539 1 31.81 6 LYS B O 1
ATOM 1165 N N . PRO B 1 7 ? 46.281 10.453 13.688 1 29.31 7 PRO B N 1
ATOM 1166 C CA . PRO B 1 7 ? 45.312 11.531 13.75 1 29.31 7 PRO B CA 1
ATOM 1167 C C . PRO B 1 7 ? 44 11.172 13.055 1 29.31 7 PRO B C 1
ATOM 1169 O O . PRO B 1 7 ? 43.094 12.016 12.938 1 29.31 7 PRO B O 1
ATOM 1172 N N . ASP B 1 8 ? 43.781 10.094 12.297 1 29.62 8 ASP B N 1
ATOM 1173 C CA . ASP B 1 8 ? 42.938 10.367 11.141 1 29.62 8 ASP B CA 1
ATOM 1174 C C . ASP B 1 8 ? 41.5 10.688 11.578 1 29.62 8 ASP B C 1
ATOM 1176 O O . ASP B 1 8 ? 40.875 9.906 12.297 1 29.62 8 ASP B O 1
ATOM 1180 N N . ASN B 1 9 ? 41.125 11.945 11.773 1 30.39 9 ASN B N 1
ATOM 1181 C CA . ASN B 1 9 ? 39.906 12.602 12.18 1 30.39 9 ASN B CA 1
ATOM 1182 C C . ASN B 1 9 ? 38.719 12.133 11.336 1 30.39 9 ASN B C 1
ATOM 1184 O O . ASN B 1 9 ? 38.625 12.414 10.141 1 30.39 9 ASN B O 1
ATOM 1188 N N . VAL B 1 10 ? 38.281 10.859 11.469 1 32 10 VAL B N 1
ATOM 1189 C CA . VAL B 1 10 ? 37.031 10.406 10.852 1 32 10 VAL B CA 1
ATOM 1190 C C . VAL B 1 10 ? 35.906 11.367 11.211 1 32 10 VAL B C 1
ATOM 1192 O O . VAL B 1 10 ? 35.688 11.656 12.383 1 32 10 VAL B O 1
ATOM 1195 N N . VAL B 1 11 ? 35.656 12.477 10.438 1 30.73 11 VAL B N 1
ATOM 1196 C CA . VAL B 1 11 ? 34.656 13.539 10.484 1 30.73 11 VAL B CA 1
ATOM 1197 C C . VAL B 1 11 ? 33.281 12.93 10.586 1 30.73 11 VAL B C 1
ATOM 1199 O O . VAL B 1 11 ? 32.812 12.266 9.656 1 30.73 11 VAL B O 1
ATOM 1202 N N . PHE B 1 12 ? 32.969 12.438 11.773 1 28.27 12 PHE B N 1
ATOM 1203 C CA . PHE B 1 12 ? 31.625 12 12.164 1 28.27 12 PHE B CA 1
ATOM 1204 C C . PHE B 1 12 ? 30.609 13.133 11.977 1 28.27 12 PHE B C 1
ATOM 1206 O O . PHE B 1 12 ? 30.672 14.141 12.688 1 28.27 12 PHE B O 1
ATOM 1213 N N . ASN B 1 13 ? 30.391 13.578 10.734 1 31.08 13 ASN B N 1
ATOM 1214 C CA . ASN B 1 13 ? 29.391 14.625 10.547 1 31.08 13 ASN B CA 1
ATOM 1215 C C . ASN B 1 13 ? 28.047 14.242 11.172 1 31.08 13 ASN B C 1
ATOM 1217 O O . ASN B 1 13 ? 27.391 13.305 10.719 1 31.08 13 ASN B O 1
ATOM 1221 N N . VAL B 1 14 ? 27.875 14.359 12.445 1 30.53 14 VAL B N 1
ATOM 1222 C CA . VAL B 1 14 ? 26.734 14.195 13.344 1 30.53 14 VAL B CA 1
ATOM 1223 C C . VAL B 1 14 ? 25.516 14.906 12.758 1 30.53 14 VAL B C 1
ATOM 1225 O O . VAL B 1 14 ? 24.422 14.875 13.344 1 30.53 14 VAL B O 1
ATOM 1228 N N . GLU B 1 15 ? 25.766 16.125 12.172 1 29.42 15 GLU B N 1
ATOM 1229 C CA . GLU B 1 15 ? 24.672 17.094 12.094 1 29.42 15 GLU B CA 1
ATOM 1230 C C . GLU B 1 15 ? 23.422 16.453 11.5 1 29.42 15 GLU B C 1
ATOM 1232 O O . GLU B 1 15 ? 22.344 16.547 12.094 1 29.42 15 GLU B O 1
ATOM 1237 N N . ASN B 1 16 ? 23.203 16.875 10.141 1 30.91 16 ASN B N 1
ATOM 1238 C CA . ASN B 1 16 ? 21.938 16.891 9.43 1 30.91 16 ASN B CA 1
ATOM 1239 C C . ASN B 1 16 ? 21.406 15.484 9.164 1 30.91 16 ASN B C 1
ATOM 1241 O O . ASN B 1 16 ? 21.766 14.875 8.148 1 30.91 16 ASN B O 1
ATOM 1245 N N . GLN B 1 17 ? 21.5 14.711 10.008 1 32.47 17 GLN B N 1
ATOM 1246 C CA . GLN B 1 17 ? 20.906 13.391 9.891 1 32.47 17 GLN B CA 1
ATOM 1247 C C . GLN B 1 17 ? 19.438 13.477 9.492 1 32.47 17 GLN B C 1
ATOM 1249 O O . GLN B 1 17 ? 18.547 13.125 10.281 1 32.47 17 GLN B O 1
ATOM 1254 N N . LYS B 1 18 ? 19.094 14.742 8.922 1 34.09 18 LYS B N 1
ATOM 1255 C CA . LYS B 1 18 ? 17.719 14.773 8.453 1 34.09 18 LYS B CA 1
ATOM 1256 C C . LYS B 1 18 ? 17.406 13.57 7.562 1 34.09 18 LYS B C 1
ATOM 1258 O O . LYS B 1 18 ? 18.078 13.359 6.543 1 34.09 18 LYS B O 1
ATOM 1263 N N . TYR B 1 19 ? 17.391 12.516 8.156 1 33.78 19 TYR B N 1
ATOM 1264 C CA . TYR B 1 19 ? 16.875 11.391 7.391 1 33.78 19 TYR B CA 1
ATOM 1265 C C . TYR B 1 19 ? 15.719 11.812 6.496 1 33.78 19 TYR B C 1
ATOM 1267 O O . TYR B 1 19 ? 14.594 12 6.969 1 33.78 19 TYR B O 1
ATOM 1275 N N . ASP B 1 20 ? 15.977 13.031 5.785 1 35.69 20 ASP B N 1
ATOM 1276 C CA . ASP B 1 20 ? 14.953 13.117 4.75 1 35.69 20 ASP B CA 1
ATOM 1277 C C . ASP B 1 20 ? 14.719 11.75 4.102 1 35.69 20 ASP B C 1
ATOM 1279 O O . ASP B 1 20 ? 15.43 11.367 3.172 1 35.69 20 ASP B O 1
ATOM 1283 N N . ALA B 1 21 ? 14.68 10.891 4.867 1 37.34 21 ALA B N 1
ATOM 1284 C CA . ALA B 1 21 ? 14.195 9.656 4.262 1 37.34 21 ALA B CA 1
ATOM 1285 C C . ALA B 1 21 ? 13.125 9.938 3.211 1 37.34 21 ALA B C 1
ATOM 1287 O O . ALA B 1 21 ? 11.945 10.062 3.539 1 37.34 21 ALA B O 1
ATOM 1288 N N . ALA B 1 22 ? 13.492 10.93 2.369 1 35.62 22 ALA B N 1
ATOM 1289 C CA . ALA B 1 22 ? 12.57 11.047 1.24 1 35.62 22 ALA B CA 1
ATOM 1290 C C . ALA B 1 22 ? 12.102 9.672 0.769 1 35.62 22 ALA B C 1
ATOM 1292 O O . ALA B 1 22 ? 12.922 8.766 0.566 1 35.62 22 ALA B O 1
ATOM 1293 N N . LEU B 1 23 ? 11.008 9.258 1.286 1 41.41 23 LEU B N 1
ATOM 1294 C CA . LEU B 1 23 ? 10.234 8.164 0.708 1 41.41 23 LEU B CA 1
ATOM 1295 C C . LEU B 1 23 ? 10.531 8.016 -0.782 1 41.41 23 LEU B C 1
ATOM 1297 O O . LEU B 1 23 ? 10.266 8.93 -1.563 1 41.41 23 LEU B O 1
ATOM 1301 N N . LYS B 1 24 ? 11.688 7.656 -1.04 1 41.22 24 LYS B N 1
ATOM 1302 C CA . LYS B 1 24 ? 11.68 7.453 -2.486 1 41.22 24 LYS B CA 1
ATOM 1303 C C . LYS B 1 24 ? 10.328 6.922 -2.963 1 41.22 24 LYS B C 1
ATOM 1305 O O . LYS B 1 24 ? 9.828 5.934 -2.432 1 41.22 24 LYS B O 1
ATOM 1310 N N . PRO B 1 25 ? 9.461 7.848 -3.525 1 42.38 25 PRO B N 1
ATOM 1311 C CA . PRO B 1 25 ? 8.18 7.477 -4.129 1 42.38 25 PRO B CA 1
ATOM 1312 C C . PRO B 1 25 ? 8.188 6.066 -4.711 1 42.38 25 PRO B C 1
ATOM 1314 O O . PRO B 1 25 ? 9.25 5.516 -4.996 1 42.38 25 PRO B O 1
ATOM 1317 N N . TYR B 1 26 ? 7.051 5.262 -4.629 1 45.75 26 TYR B N 1
ATOM 1318 C CA . TYR B 1 26 ? 6.785 4.305 -5.695 1 45.75 26 TYR B CA 1
ATOM 1319 C C . TYR B 1 26 ? 7.531 4.684 -6.969 1 45.75 26 TYR B C 1
ATOM 1321 O O . TYR B 1 26 ? 7.652 5.867 -7.293 1 45.75 26 TYR B O 1
ATOM 1329 N N . ALA B 1 27 ? 8.648 4.238 -7.172 1 45.12 27 ALA B N 1
ATOM 1330 C CA . ALA B 1 27 ? 9.031 4.645 -8.523 1 45.12 27 ALA B CA 1
ATOM 1331 C C . ALA B 1 27 ? 7.801 5.047 -9.336 1 45.12 27 ALA B C 1
ATOM 1333 O O . ALA B 1 27 ? 6.941 4.211 -9.633 1 45.12 27 ALA B O 1
ATOM 1334 N N . THR B 1 28 ? 7.191 6.082 -9.086 1 46.88 28 THR B N 1
ATOM 1335 C CA . THR B 1 28 ? 6.062 6.641 -9.828 1 46.88 28 THR B CA 1
ATOM 1336 C C . THR B 1 28 ? 6.043 6.121 -11.258 1 46.88 28 THR B C 1
ATOM 1338 O O . THR B 1 28 ? 4.98 6.012 -11.875 1 46.88 28 THR B O 1
ATOM 1341 N N . SER B 1 29 ? 7.211 5.871 -11.836 1 47.41 29 SER B N 1
ATOM 1342 C CA . SER B 1 29 ? 7.188 5.566 -13.258 1 47.41 29 SER B CA 1
ATOM 1343 C C . SER B 1 29 ? 6.91 4.086 -13.5 1 47.41 29 SER B C 1
ATOM 1345 O O . SER B 1 29 ? 6.629 3.68 -14.633 1 47.41 29 SER B O 1
ATOM 1347 N N . VAL B 1 30 ? 7.035 3.309 -12.477 1 53.34 30 VAL B N 1
ATOM 1348 C CA . VAL B 1 30 ? 7.016 1.889 -12.82 1 53.34 30 VAL B CA 1
ATOM 1349 C C . VAL B 1 30 ? 5.629 1.312 -12.531 1 53.34 30 VAL B C 1
ATOM 1351 O O . VAL B 1 30 ? 5.121 1.428 -11.414 1 53.34 30 VAL B O 1
ATOM 1354 N N . GLY B 1 31 ? 4.77 1.172 -13.406 1 67.12 31 GLY B N 1
ATOM 1355 C CA . GLY B 1 31 ? 3.463 0.532 -13.422 1 67.12 31 GLY B CA 1
ATOM 1356 C C . GLY B 1 31 ? 3.48 -0.872 -12.852 1 67.12 31 GLY B C 1
ATOM 1357 O O . GLY B 1 31 ? 4.504 -1.324 -12.336 1 67.12 31 GLY B O 1
ATOM 1358 N N . ALA B 1 32 ? 2.436 -1.478 -12.594 1 79.62 32 ALA B N 1
ATOM 1359 C CA . ALA B 1 32 ? 2.268 -2.873 -12.195 1 79.62 32 ALA B CA 1
ATOM 1360 C C . ALA B 1 32 ? 3.064 -3.803 -13.109 1 79.62 32 ALA B C 1
ATOM 1362 O O . ALA B 1 32 ? 3.137 -3.584 -14.32 1 79.62 32 ALA B O 1
ATOM 1363 N N . PRO B 1 33 ? 3.732 -4.773 -12.469 1 85.19 33 PRO B N 1
ATOM 1364 C CA . PRO B 1 33 ? 4.355 -5.781 -13.336 1 85.19 33 PRO B CA 1
ATOM 1365 C C . PRO B 1 33 ? 3.348 -6.504 -14.227 1 85.19 33 PRO B C 1
ATOM 1367 O O . PRO B 1 33 ? 2.182 -6.656 -13.844 1 85.19 33 PRO B O 1
ATOM 1370 N N . VAL B 1 34 ? 3.922 -6.883 -15.398 1 91.69 34 VAL B N 1
ATOM 1371 C CA . VAL B 1 34 ? 3.031 -7.504 -16.375 1 91.69 34 VAL B CA 1
ATOM 1372 C C . VAL B 1 34 ? 3.574 -8.875 -16.781 1 91.69 34 VAL B C 1
ATOM 1374 O O . VAL B 1 34 ? 4.762 -9.008 -17.078 1 91.69 34 VAL B O 1
ATOM 1377 N N . ILE B 1 35 ? 2.744 -9.852 -16.688 1 94.44 35 ILE B N 1
ATOM 1378 C CA . ILE B 1 35 ? 3.068 -11.188 -17.172 1 94.44 35 ILE B CA 1
ATOM 1379 C C . ILE B 1 35 ? 2.824 -11.266 -18.672 1 94.44 35 ILE B C 1
ATOM 1381 O O . ILE B 1 35 ? 1.765 -10.859 -19.156 1 94.44 35 ILE B O 1
ATOM 1385 N N . THR B 1 36 ? 3.867 -11.727 -19.391 1 90.75 36 THR B N 1
ATOM 1386 C CA . THR B 1 36 ? 3.752 -11.938 -20.828 1 90.75 36 THR B CA 1
ATOM 1387 C C . THR B 1 36 ? 4.152 -13.359 -21.203 1 90.75 36 THR B C 1
ATOM 1389 O O . THR B 1 36 ? 4.891 -14.016 -20.469 1 90.75 36 THR B O 1
ATOM 1392 N N . THR B 1 37 ? 3.432 -13.883 -22.172 1 84.81 37 THR B N 1
ATOM 1393 C CA . THR B 1 37 ? 3.805 -15.195 -22.672 1 84.81 37 THR B CA 1
ATOM 1394 C C . THR B 1 37 ? 3.957 -15.18 -24.188 1 84.81 37 THR B C 1
ATOM 1396 O O . THR B 1 37 ? 3.457 -14.273 -24.859 1 84.81 37 THR B O 1
ATOM 1399 N N . THR B 1 38 ? 4.734 -16.125 -24.688 1 79.56 38 THR B N 1
ATOM 1400 C CA . THR B 1 38 ? 4.922 -16.281 -26.125 1 79.56 38 THR B CA 1
ATOM 1401 C C . THR B 1 38 ? 3.953 -17.312 -26.703 1 79.56 38 THR B C 1
ATOM 1403 O O . THR B 1 38 ? 3.84 -17.453 -27.922 1 79.56 38 THR B O 1
ATOM 1406 N N . ASP B 1 39 ? 3.271 -17.938 -25.766 1 80.12 39 ASP B N 1
ATOM 1407 C CA . ASP B 1 39 ? 2.322 -18.969 -26.203 1 80.12 39 ASP B CA 1
ATOM 1408 C C . ASP B 1 39 ? 1.106 -18.328 -26.875 1 80.12 39 ASP B C 1
ATOM 1410 O O . ASP B 1 39 ? 0.696 -17.219 -26.516 1 80.12 39 ASP B O 1
ATOM 1414 N N . ASN B 1 40 ? 0.63 -18.969 -27.984 1 82.81 40 ASN B N 1
ATOM 1415 C CA . ASN B 1 40 ? -0.556 -18.5 -28.688 1 82.81 40 ASN B CA 1
ATOM 1416 C C . ASN B 1 40 ? -1.801 -19.281 -28.281 1 82.81 40 ASN B C 1
ATOM 1418 O O . ASN B 1 40 ? -2.678 -19.531 -29.109 1 82.81 40 ASN B O 1
ATOM 1422 N N . ILE B 1 41 ? -1.867 -19.734 -27.109 1 89.69 41 ILE B N 1
ATOM 1423 C CA . ILE B 1 41 ? -3.033 -20.438 -26.609 1 89.69 41 ILE B CA 1
ATOM 1424 C C . ILE B 1 41 ? -4.051 -19.438 -26.062 1 89.69 41 ILE B C 1
ATOM 1426 O O . ILE B 1 41 ? -3.74 -18.672 -25.156 1 89.69 41 ILE B O 1
ATOM 1430 N N . ALA B 1 42 ? -5.277 -19.5 -26.547 1 92.5 42 ALA B N 1
ATOM 1431 C CA . ALA B 1 42 ? -6.293 -18.484 -26.297 1 92.5 42 ALA B CA 1
ATOM 1432 C C . ALA B 1 42 ? -6.664 -18.438 -24.812 1 92.5 42 ALA B C 1
ATOM 1434 O O . ALA B 1 42 ? -6.742 -17.359 -24.234 1 92.5 42 ALA B O 1
ATOM 1435 N N . TRP B 1 43 ? -7.039 -19.625 -24.266 1 93.56 43 TRP B N 1
ATOM 1436 C CA . TRP B 1 43 ? -7.484 -19.609 -22.875 1 93.56 43 TRP B CA 1
ATOM 1437 C C . TRP B 1 43 ? -6.363 -19.156 -21.953 1 93.56 43 TRP B C 1
ATOM 1439 O O . TRP B 1 43 ? -6.621 -18.547 -20.906 1 93.56 43 TRP B O 1
ATOM 1449 N N . LYS B 1 44 ? -5.117 -19.484 -22.266 1 93.44 44 LYS B N 1
ATOM 1450 C CA . LYS B 1 44 ? -3.977 -19.062 -21.469 1 93.44 44 LYS B CA 1
ATOM 1451 C C . LYS B 1 44 ? -3.814 -17.531 -21.5 1 93.44 44 LYS B C 1
ATOM 1453 O O . LYS B 1 44 ? -3.619 -16.906 -20.453 1 93.44 44 LYS B O 1
ATOM 1458 N N . ASN B 1 45 ? -3.932 -17.016 -22.641 1 93.5 45 ASN B N 1
ATOM 1459 C CA . ASN B 1 45 ? -3.834 -15.57 -22.797 1 93.5 45 ASN B CA 1
ATOM 1460 C C . ASN B 1 45 ? -4.945 -14.844 -22.047 1 93.5 45 ASN B C 1
ATOM 1462 O O . ASN B 1 45 ? -4.711 -13.789 -21.453 1 93.5 45 ASN B O 1
ATOM 1466 N N . ARG B 1 46 ? -6.105 -15.445 -22.078 1 94.5 46 ARG B N 1
ATOM 1467 C CA . ARG B 1 46 ? -7.219 -14.867 -21.328 1 94.5 46 ARG B CA 1
ATOM 1468 C C . ARG B 1 46 ? -6.926 -14.867 -19.844 1 94.5 46 ARG B C 1
ATOM 1470 O O . ARG B 1 46 ? -7.184 -13.883 -19.156 1 94.5 46 ARG B O 1
ATOM 1477 N N . SER B 1 47 ? -6.414 -15.938 -19.359 1 95.12 47 SER B N 1
ATOM 1478 C CA . SER B 1 47 ? -6.086 -16.047 -17.938 1 95.12 47 SER B CA 1
ATOM 1479 C C . SER B 1 47 ? -5 -15.062 -17.547 1 95.12 47 SER B C 1
ATOM 1481 O O . SER B 1 47 ? -5.098 -14.414 -16.5 1 95.12 47 SER B O 1
ATOM 1483 N N . ILE B 1 48 ? -4.047 -14.906 -18.375 1 95.69 48 ILE B N 1
ATOM 1484 C CA . ILE B 1 48 ? -2.953 -13.977 -18.125 1 95.69 48 ILE B CA 1
ATOM 1485 C C . ILE B 1 48 ? -3.49 -12.547 -18.078 1 95.69 48 ILE B C 1
ATOM 1487 O O . ILE B 1 48 ? -3.141 -11.773 -17.188 1 95.69 48 ILE B O 1
ATOM 1491 N N . ASN B 1 49 ? -4.324 -12.25 -19.016 1 95.44 49 ASN B N 1
ATOM 1492 C CA . ASN B 1 49 ? -4.918 -10.922 -19.047 1 95.44 49 ASN B CA 1
ATOM 1493 C C . ASN B 1 49 ? -5.703 -10.625 -17.766 1 95.44 49 ASN B C 1
ATOM 1495 O O . ASN B 1 49 ? -5.637 -9.516 -17.234 1 95.44 49 ASN B O 1
ATOM 1499 N N . LYS B 1 50 ? -6.406 -11.602 -17.297 1 96.06 50 LYS B N 1
ATOM 1500 C CA . LYS B 1 50 ? -7.188 -11.438 -16.078 1 96.06 50 LYS B CA 1
ATOM 1501 C C . LYS B 1 50 ? -6.281 -11.195 -14.875 1 96.06 50 LYS B C 1
ATOM 1503 O O . LYS B 1 50 ? -6.531 -10.297 -14.07 1 96.06 50 LYS B O 1
ATOM 1508 N N . VAL B 1 51 ? -5.266 -11.969 -14.773 1 96.5 51 VAL B N 1
ATOM 1509 C CA . VAL B 1 51 ? -4.328 -11.844 -13.664 1 96.5 51 VAL B CA 1
ATOM 1510 C C . VAL B 1 51 ? -3.637 -10.477 -13.719 1 96.5 51 VAL B C 1
ATOM 1512 O O . VAL B 1 51 ? -3.518 -9.789 -12.703 1 96.5 51 VAL B O 1
ATOM 1515 N N . ASN B 1 52 ? -3.242 -10.062 -14.922 1 96 52 ASN B N 1
ATOM 1516 C CA . ASN B 1 52 ? -2.59 -8.766 -15.094 1 96 52 ASN B CA 1
ATOM 1517 C C . ASN B 1 52 ? -3.506 -7.617 -14.68 1 96 52 ASN B C 1
ATOM 1519 O O . ASN B 1 52 ? -3.061 -6.668 -14.031 1 96 52 ASN B O 1
ATOM 1523 N N . HIS B 1 53 ? -4.75 -7.77 -15.023 1 96.44 53 HIS B N 1
ATOM 1524 C CA . HIS B 1 53 ? -5.703 -6.727 -14.664 1 96.44 53 HIS B CA 1
ATOM 1525 C C . HIS B 1 53 ? -5.898 -6.656 -13.156 1 96.44 53 HIS B C 1
ATOM 1527 O O . HIS B 1 53 ? -5.961 -5.566 -12.578 1 96.44 53 HIS B O 1
ATOM 1533 N N . LYS B 1 54 ? -5.945 -7.777 -12.531 1 96.38 54 LYS B N 1
ATOM 1534 C CA . LYS B 1 54 ? -6.133 -7.812 -11.086 1 96.38 54 LYS B CA 1
ATOM 1535 C C . LYS B 1 54 ? -4.922 -7.242 -10.359 1 96.38 54 LYS B C 1
ATOM 1537 O O . LYS B 1 54 ? -5.066 -6.453 -9.422 1 96.38 54 LYS B O 1
ATOM 1542 N N . LEU B 1 55 ? -3.811 -7.641 -10.82 1 94.44 55 LEU B N 1
ATOM 1543 C CA . LEU B 1 55 ? -2.582 -7.16 -10.195 1 94.44 55 LEU B CA 1
ATOM 1544 C C . LEU B 1 55 ? -2.412 -5.66 -10.422 1 94.44 55 LEU B C 1
ATOM 1546 O O . LEU B 1 55 ? -1.956 -4.945 -9.523 1 94.44 55 LEU B O 1
ATOM 1550 N N . GLU B 1 56 ? -2.779 -5.223 -11.57 1 94 56 GLU B N 1
ATOM 1551 C CA . GLU B 1 56 ? -2.734 -3.791 -11.852 1 94 56 GLU B CA 1
ATOM 1552 C C . GLU B 1 56 ? -3.674 -3.021 -10.922 1 94 56 GLU B C 1
ATOM 1554 O O . GLU B 1 56 ? -3.295 -1.99 -10.367 1 94 56 GLU B O 1
ATOM 1559 N N . ALA B 1 57 ? -4.867 -3.529 -10.805 1 95.44 57 ALA B N 1
ATOM 1560 C CA . ALA B 1 57 ? -5.848 -2.893 -9.93 1 95.44 57 ALA B CA 1
ATOM 1561 C C . ALA B 1 57 ? -5.34 -2.832 -8.492 1 95.44 57 ALA B C 1
ATOM 1563 O O . ALA B 1 57 ? -5.477 -1.805 -7.82 1 95.44 57 ALA B O 1
ATOM 1564 N N . ARG B 1 58 ? -4.809 -3.92 -8.07 1 94.62 58 ARG B N 1
ATOM 1565 C CA . ARG B 1 58 ? -4.266 -3.963 -6.719 1 94.62 58 ARG B CA 1
ATOM 1566 C C . ARG B 1 58 ? -3.121 -2.967 -6.555 1 94.62 58 ARG B C 1
ATOM 1568 O O . ARG B 1 58 ? -3.031 -2.277 -5.539 1 94.62 58 ARG B O 1
ATOM 1575 N N . TYR B 1 59 ? -2.32 -2.896 -7.504 1 93.31 59 TYR B N 1
ATOM 1576 C CA . TYR B 1 59 ? -1.208 -1.951 -7.488 1 93.31 59 TYR B CA 1
ATOM 1577 C C . TYR B 1 59 ? -1.713 -0.517 -7.383 1 93.31 59 TYR B C 1
ATOM 1579 O O . TYR B 1 59 ? -1.208 0.266 -6.574 1 93.31 59 TYR B O 1
ATOM 1587 N N . LEU B 1 60 ? -2.662 -0.188 -8.172 1 92.88 60 LEU B N 1
ATOM 1588 C CA . LEU B 1 60 ? -3.207 1.165 -8.188 1 92.88 60 LEU B CA 1
ATOM 1589 C C . LEU B 1 60 ? -3.855 1.503 -6.852 1 92.88 60 LEU B C 1
ATOM 1591 O O . LEU B 1 60 ? -3.758 2.637 -6.375 1 92.88 60 LEU B O 1
ATOM 1595 N N . GLU B 1 61 ? -4.469 0.502 -6.285 1 95.69 61 GLU B N 1
ATOM 1596 C CA . GLU B 1 61 ? -5.062 0.692 -4.965 1 95.69 61 GLU B CA 1
ATOM 1597 C C . GLU B 1 61 ? -3.996 0.97 -3.912 1 95.69 61 GLU B C 1
ATOM 1599 O O . GLU B 1 61 ? -4.129 1.9 -3.115 1 95.69 61 GLU B O 1
ATOM 1604 N N . LEU B 1 62 ? -2.953 0.165 -3.949 1 93.19 62 LEU B N 1
ATOM 1605 C CA . LEU B 1 62 ? -1.853 0.338 -3.008 1 93.19 62 LEU B CA 1
ATOM 1606 C C . LEU B 1 62 ? -1.178 1.691 -3.203 1 93.19 62 LEU B C 1
ATOM 1608 O O . LEU B 1 62 ? -0.84 2.369 -2.229 1 93.19 62 LEU B O 1
ATOM 1612 N N . LYS B 1 63 ? -1.044 2.072 -4.391 1 90.88 63 LYS B N 1
ATOM 1613 C CA . LYS B 1 63 ? -0.45 3.369 -4.707 1 90.88 63 LYS B CA 1
ATOM 1614 C C . LYS B 1 63 ? -1.303 4.512 -4.164 1 90.88 63 LYS B C 1
ATOM 1616 O O . LYS B 1 63 ? -0.777 5.469 -3.59 1 90.88 63 LYS B O 1
ATOM 1621 N N . ALA B 1 64 ? -2.529 4.395 -4.359 1 93.5 64 ALA B N 1
ATOM 1622 C CA . ALA B 1 64 ? -3.445 5.422 -3.877 1 93.5 64 ALA B CA 1
ATOM 1623 C C . ALA B 1 64 ? -3.373 5.555 -2.357 1 93.5 64 ALA B C 1
ATOM 1625 O O . ALA B 1 64 ? -3.385 6.668 -1.823 1 93.5 64 ALA B O 1
ATOM 1626 N N . GLU B 1 65 ? -3.301 4.465 -1.71 1 94.75 65 GLU B N 1
ATOM 1627 C CA . GLU B 1 65 ? -3.191 4.477 -0.254 1 94.75 65 GLU B CA 1
ATOM 1628 C C . GLU B 1 65 ? -1.866 5.086 0.195 1 94.75 65 GLU B C 1
ATOM 1630 O O . GLU B 1 65 ? -1.815 5.812 1.19 1 94.75 65 GLU B O 1
ATOM 1635 N N . TYR B 1 66 ? -0.891 4.789 -0.472 1 92.44 66 TYR B N 1
ATOM 1636 C CA . TYR B 1 66 ? 0.423 5.344 -0.166 1 92.44 66 TYR B CA 1
ATOM 1637 C C . TYR B 1 66 ? 0.435 6.855 -0.353 1 92.44 66 TYR B C 1
ATOM 1639 O O . TYR B 1 66 ? 0.935 7.59 0.503 1 92.44 66 TYR B O 1
ATOM 1647 N N . ASP B 1 67 ? -0.117 7.266 -1.521 1 91.88 67 ASP B N 1
ATOM 1648 C CA . ASP B 1 67 ? -0.214 8.695 -1.788 1 91.88 67 ASP B CA 1
ATOM 1649 C C . ASP B 1 67 ? -1.015 9.406 -0.699 1 91.88 67 ASP B C 1
ATOM 1651 O O . ASP B 1 67 ? -0.656 10.508 -0.274 1 91.88 67 ASP B O 1
ATOM 1655 N N . ALA B 1 68 ? -2.029 8.766 -0.259 1 94 68 ALA B N 1
ATOM 1656 C CA . ALA B 1 68 ? -2.85 9.32 0.814 1 94 68 ALA B CA 1
ATOM 1657 C C . ALA B 1 68 ? -2.059 9.422 2.113 1 94 68 ALA B C 1
ATOM 1659 O O . ALA B 1 68 ? -2.184 10.406 2.85 1 94 68 ALA B O 1
ATOM 1660 N N . MET B 1 69 ? -1.277 8.445 2.389 1 94.06 69 MET B N 1
ATOM 1661 C CA . MET B 1 69 ? -0.431 8.461 3.578 1 94.06 69 MET B CA 1
ATOM 1662 C C . MET B 1 69 ? 0.578 9.602 3.514 1 94.06 69 M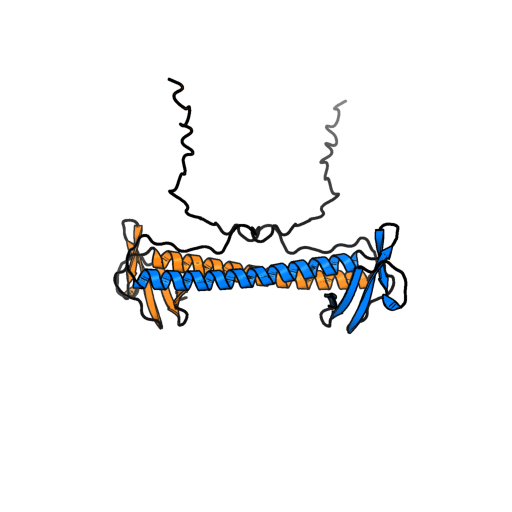ET B C 1
ATOM 1664 O O . MET B 1 69 ? 0.795 10.305 4.504 1 94.06 69 MET B O 1
ATOM 1668 N N . LEU B 1 70 ? 1.163 9.805 2.369 1 93.25 70 LEU B N 1
ATOM 1669 C CA . LEU B 1 70 ? 2.137 10.875 2.184 1 93.25 70 LEU B CA 1
ATOM 1670 C C . LEU B 1 70 ? 1.487 12.242 2.373 1 93.25 70 LEU B C 1
ATOM 1672 O O . LEU B 1 70 ? 2.08 13.141 2.979 1 93.25 70 LEU B O 1
ATOM 1676 N N . GLU B 1 71 ? 0.29 12.305 1.826 1 94.56 71 GLU B N 1
ATOM 1677 C CA . GLU B 1 71 ? -0.45 13.547 1.996 1 94.56 71 GLU B CA 1
ATOM 1678 C C . GLU B 1 71 ? -0.737 13.82 3.469 1 94.56 71 GLU B C 1
ATOM 1680 O O . GLU B 1 71 ? -0.589 14.953 3.934 1 94.56 71 GLU B O 1
ATOM 1685 N N . GLN B 1 72 ? -1.133 12.82 4.156 1 95.62 72 GLN B N 1
ATOM 1686 C CA . GLN B 1 72 ? -1.346 12.938 5.594 1 95.62 72 GLN B CA 1
ATOM 1687 C C . GLN B 1 72 ? -0.066 13.367 6.305 1 95.62 72 GLN B C 1
ATOM 1689 O O . GLN B 1 72 ? -0.097 14.234 7.176 1 95.62 72 GLN B O 1
ATOM 1694 N N . TYR B 1 73 ? 1.007 12.797 5.938 1 96.56 73 TYR B N 1
ATOM 1695 C CA . TYR B 1 73 ? 2.312 13.164 6.473 1 96.56 73 TYR B CA 1
ATOM 1696 C C . TYR B 1 73 ? 2.598 14.641 6.25 1 96.56 73 TYR B C 1
ATOM 1698 O O . TYR B 1 73 ? 3 15.352 7.176 1 96.56 73 TYR B O 1
ATOM 1706 N N . GLU B 1 74 ? 2.393 15.016 5.09 1 96.06 74 GLU B N 1
ATOM 1707 C CA . GLU B 1 74 ? 2.719 16.391 4.719 1 96.06 74 GLU B CA 1
ATOM 1708 C C . GLU B 1 74 ? 1.872 17.391 5.504 1 96.06 74 GLU B C 1
ATOM 1710 O O . GLU B 1 74 ? 2.383 18.406 5.98 1 96.06 74 GLU B O 1
ATOM 1715 N N . TYR B 1 75 ? 0.573 17.109 5.641 1 96.62 75 TYR B N 1
ATOM 1716 C CA . TYR B 1 75 ? -0.31 17.984 6.402 1 96.62 75 TYR B CA 1
ATOM 1717 C C . TYR B 1 75 ? 0.115 18.062 7.863 1 96.62 75 TYR B C 1
ATOM 1719 O O . TYR B 1 75 ? 0.17 19.141 8.453 1 96.62 75 TYR B O 1
ATOM 1727 N N . ASN B 1 76 ? 0.42 16.938 8.422 1 97.75 76 ASN B N 1
ATOM 1728 C CA . ASN B 1 76 ? 0.806 16.922 9.828 1 97.75 76 ASN B CA 1
ATOM 1729 C C . ASN B 1 76 ? 2.143 17.625 10.055 1 97.75 76 ASN B C 1
ATOM 1731 O O . ASN B 1 76 ? 2.318 18.344 11.039 1 97.75 76 ASN B O 1
ATOM 1735 N N . LYS B 1 77 ? 3.039 17.391 9.141 1 96.62 77 LYS B N 1
ATOM 1736 C CA . LYS B 1 77 ? 4.316 18.094 9.203 1 96.62 77 LYS B CA 1
ATOM 1737 C C . LYS B 1 77 ? 4.113 19.609 9.18 1 96.62 77 LYS B C 1
ATOM 1739 O O . LYS B 1 77 ? 4.719 20.344 9.969 1 96.62 77 LYS B O 1
ATOM 1744 N N . LEU B 1 78 ? 3.25 20.062 8.297 1 95.62 78 LEU B N 1
ATOM 1745 C CA . LEU B 1 78 ? 2.932 21.484 8.18 1 95.62 78 LEU B CA 1
ATOM 1746 C C . LEU B 1 78 ? 2.412 22.031 9.508 1 95.62 78 LEU B C 1
ATOM 1748 O O . LEU B 1 78 ? 2.838 23.094 9.945 1 95.62 78 LEU B O 1
ATOM 1752 N N . ILE B 1 79 ? 1.532 21.328 10.109 1 96.94 79 ILE B N 1
ATOM 1753 C CA . ILE B 1 79 ? 0.901 21.781 11.344 1 96.94 79 ILE B CA 1
ATOM 1754 C C . ILE B 1 79 ? 1.935 21.812 12.469 1 96.94 79 ILE B C 1
ATOM 1756 O O . ILE B 1 79 ? 2.025 22.797 13.203 1 96.94 79 ILE B O 1
ATOM 1760 N N . PHE B 1 80 ? 2.764 20.812 12.547 1 96.31 80 PHE B N 1
ATOM 1761 C CA . PHE B 1 80 ? 3.697 20.719 13.664 1 96.31 80 PHE B CA 1
ATOM 1762 C C . PHE B 1 80 ? 4.859 21.688 13.477 1 96.31 80 PHE B C 1
ATOM 1764 O O . PHE B 1 80 ? 5.547 22.047 14.438 1 96.31 80 PHE B O 1
ATOM 1771 N N . ASP B 1 81 ? 5.078 22.141 12.281 1 94.56 81 ASP B N 1
ATOM 1772 C CA . ASP B 1 81 ? 6.086 23.156 12 1 94.56 81 ASP B CA 1
ATOM 1773 C C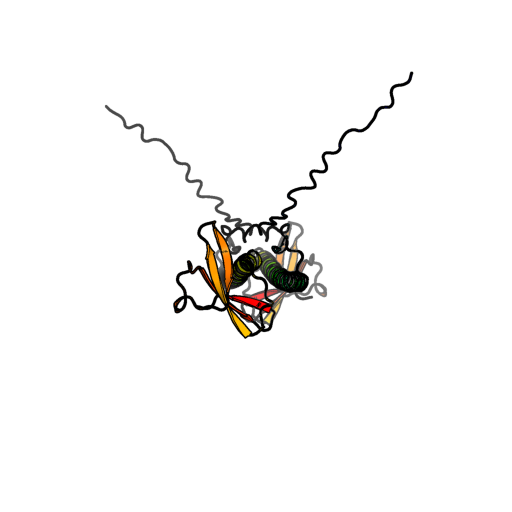 . ASP B 1 81 ? 5.57 24.547 12.352 1 94.56 81 ASP B C 1
ATOM 1775 O O . ASP B 1 81 ? 6.355 25.484 12.484 1 94.56 81 ASP B O 1
ATOM 1779 N N . ALA B 1 82 ? 4.273 24.656 12.406 1 95.69 82 ALA B N 1
ATOM 1780 C CA . ALA B 1 82 ? 3.654 25.938 12.688 1 95.69 82 ALA B CA 1
ATOM 1781 C C . ALA B 1 82 ? 3.803 26.312 14.164 1 95.69 82 ALA B C 1
ATOM 1783 O O . ALA B 1 82 ? 3.994 25.438 15.008 1 95.69 82 ALA B O 1
ATOM 1784 N N . LYS B 1 83 ? 3.713 27.609 14.406 1 94.62 83 LYS B N 1
ATOM 1785 C CA . LYS B 1 83 ? 3.783 28.109 15.773 1 94.62 83 LYS B CA 1
ATOM 1786 C C . LYS B 1 83 ? 2.406 28.109 16.438 1 94.62 83 LYS B C 1
ATOM 1788 O O . LYS B 1 83 ? 1.437 28.609 15.859 1 94.62 83 LYS B O 1
ATOM 1793 N N . PHE B 1 84 ? 2.387 27.516 17.562 1 94.56 84 PHE B N 1
ATOM 1794 C CA . PHE B 1 84 ? 1.213 27.594 18.422 1 94.56 84 PHE B CA 1
ATOM 1795 C C . PHE B 1 84 ? 1.559 27.188 19.859 1 94.56 84 PHE B C 1
ATOM 1797 O O . PHE B 1 84 ? 2.451 26.375 20.078 1 94.56 84 PHE B O 1
ATOM 1804 N N . THR B 1 85 ? 0.897 27.766 20.797 1 90.31 85 THR B N 1
ATOM 1805 C CA . THR B 1 85 ? 1.291 27.625 22.203 1 90.31 85 THR B CA 1
ATOM 1806 C C . THR B 1 85 ? 0.219 26.875 22.984 1 90.31 85 THR B C 1
ATOM 1808 O O . THR B 1 85 ? 0.294 26.781 24.219 1 90.31 85 THR B O 1
ATOM 1811 N N . PHE B 1 86 ? -0.79 26.422 22.438 1 94.5 86 PHE B N 1
ATOM 1812 C CA . PHE B 1 86 ? -1.846 25.656 23.109 1 94.5 86 PHE B CA 1
ATOM 1813 C C . PHE B 1 86 ? -1.767 24.188 22.75 1 94.5 86 PHE B C 1
ATOM 1815 O O . PHE B 1 86 ? -1.212 23.828 21.703 1 94.5 86 PHE B O 1
ATOM 1822 N N . GLU B 1 87 ? -2.422 23.406 23.594 1 95.5 87 GLU B N 1
ATOM 1823 C CA . GLU B 1 87 ? -2.57 21.984 23.266 1 95.5 87 GLU B CA 1
ATOM 1824 C C . GLU B 1 87 ? -3.889 21.719 22.547 1 95.5 87 GLU B C 1
ATOM 1826 O O . GLU B 1 87 ? -4.961 21.844 23.141 1 95.5 87 GLU B O 1
ATOM 1831 N N . PRO B 1 88 ? -3.807 21.359 21.281 1 96.81 88 PRO B N 1
ATOM 1832 C CA . PRO B 1 88 ? -5.047 21.125 20.531 1 96.81 88 PRO B CA 1
ATOM 1833 C C . PRO B 1 88 ? -5.926 20.047 21.172 1 96.81 88 PRO B C 1
ATOM 1835 O O . PRO B 1 88 ? -5.414 19.094 21.766 1 96.81 88 PRO B O 1
ATOM 1838 N N . ILE B 1 89 ? -7.254 20.219 20.953 1 97.06 89 ILE B N 1
ATOM 1839 C CA . ILE B 1 89 ? -8.234 19.297 21.516 1 97.06 89 ILE B CA 1
ATOM 1840 C C . ILE B 1 89 ? -8.789 18.391 20.406 1 97.06 89 ILE B C 1
ATOM 1842 O O . ILE B 1 89 ? -9.148 18.875 19.328 1 97.06 89 ILE B O 1
ATOM 1846 N N . VAL B 1 90 ? -8.789 17.141 20.75 1 97.06 90 VAL B N 1
ATOM 1847 C CA . VAL B 1 90 ? -9.352 16.172 19.828 1 97.06 90 VAL B CA 1
ATOM 1848 C C . VAL B 1 90 ? -10.773 16.578 19.438 1 97.06 90 VAL B C 1
ATOM 1850 O O . VAL B 1 90 ? -11.562 16.984 20.297 1 97.06 90 VAL B O 1
ATOM 1853 N N . GLY B 1 91 ? -11.062 16.562 18.219 1 97.44 91 GLY B N 1
ATOM 1854 C CA . GLY B 1 91 ? -12.406 16.859 17.75 1 97.44 91 GLY B CA 1
ATOM 1855 C C . GLY B 1 91 ? -12.609 18.328 17.391 1 97.44 91 GLY B C 1
ATOM 1856 O O . GLY B 1 91 ? -13.711 18.734 17.047 1 97.44 91 GLY B O 1
ATOM 1857 N N . GLN B 1 92 ? -11.609 19.125 17.5 1 97.62 92 GLN B N 1
ATOM 1858 C CA . GLN B 1 92 ? -11.719 20.547 17.203 1 97.62 92 GLN B CA 1
ATOM 1859 C C . GLN B 1 92 ? -11.008 20.875 15.891 1 97.62 92 GLN B C 1
ATOM 1861 O O . GLN B 1 92 ? -10.109 20.156 15.461 1 97.62 92 GLN B O 1
ATOM 1866 N N . THR B 1 93 ? -11.461 21.922 15.281 1 98.38 93 THR B N 1
ATOM 1867 C CA . THR B 1 93 ? -10.875 22.438 14.055 1 98.38 93 THR B CA 1
ATOM 1868 C C . THR B 1 93 ? -10.055 23.703 14.344 1 98.38 93 THR B C 1
ATOM 1870 O O . THR B 1 93 ? -10.477 24.562 15.117 1 98.38 93 THR B O 1
ATOM 1873 N N . TYR B 1 94 ? -8.938 23.688 13.766 1 98.5 94 TYR B N 1
ATOM 1874 C CA . TYR B 1 94 ? -8.047 24.844 13.859 1 98.5 94 TYR B CA 1
ATOM 1875 C C . TYR B 1 94 ? -7.648 25.344 12.477 1 98.5 94 TYR B C 1
ATOM 1877 O O . TYR B 1 94 ? -7.867 24.656 11.477 1 98.5 94 TYR B O 1
ATOM 1885 N N . HIS B 1 95 ? -7.113 26.484 12.453 1 98.56 95 HIS B N 1
ATOM 1886 C CA . HIS B 1 95 ? -6.844 27.141 11.18 1 98.56 95 HIS B CA 1
ATOM 1887 C C . HIS B 1 95 ? -5.391 27.594 11.094 1 98.56 95 HIS B C 1
ATOM 1889 O O . HIS B 1 95 ? -4.875 28.234 12.008 1 98.56 95 HIS B O 1
ATOM 1895 N N . LEU B 1 96 ? -4.84 27.188 9.953 1 98.31 96 LEU B N 1
ATOM 1896 C CA . LEU B 1 96 ? -3.436 27.484 9.695 1 98.31 96 LEU B CA 1
ATOM 1897 C C . LEU B 1 96 ? -3.299 28.766 8.867 1 98.31 96 LEU B C 1
ATOM 1899 O O . LEU B 1 96 ? -3.984 28.938 7.855 1 98.31 96 LEU B O 1
ATOM 1903 N N . TYR B 1 97 ? -2.404 29.656 9.359 1 98.31 97 TYR B N 1
ATOM 1904 C CA . TYR B 1 97 ? -2.172 30.938 8.688 1 98.31 97 TYR B CA 1
ATOM 1905 C C . TYR B 1 97 ? -0.685 31.156 8.445 1 98.31 97 TYR B C 1
ATOM 1907 O O . TYR B 1 97 ? 0.158 30.5 9.055 1 98.31 97 TYR B O 1
ATOM 1915 N N . LYS B 1 98 ? -0.424 32.031 7.516 1 97.75 98 LYS B N 1
ATOM 1916 C CA . LYS B 1 98 ? 0.942 32.469 7.211 1 97.75 98 LYS B CA 1
ATOM 1917 C C . LYS B 1 98 ? 1.138 33.938 7.484 1 97.75 98 LYS B C 1
ATOM 1919 O O . LYS B 1 98 ? 0.316 34.781 7.078 1 97.75 98 LYS B O 1
ATOM 1924 N N . ARG B 1 99 ? 2.213 34.25 8.156 1 94.88 99 ARG B N 1
ATOM 1925 C CA . ARG B 1 99 ? 2.574 35.625 8.422 1 94.88 99 ARG B CA 1
ATOM 1926 C C . ARG B 1 99 ? 3.377 36.219 7.27 1 94.88 99 ARG B C 1
ATOM 1928 O O . ARG B 1 99 ? 3.773 35.5 6.352 1 94.88 99 ARG B O 1
ATOM 1935 N N . GLU B 1 100 ? 3.553 37.531 7.355 1 90 100 GLU B N 1
ATOM 1936 C CA . GLU B 1 100 ? 4.32 38.219 6.324 1 90 100 GLU B CA 1
ATOM 1937 C C . GLU B 1 100 ? 5.766 37.719 6.285 1 90 100 GLU B C 1
ATOM 1939 O O . GLU B 1 100 ? 6.387 37.688 5.223 1 90 100 GLU B O 1
ATOM 1944 N N . ASN B 1 101 ? 6.32 37.219 7.426 1 92.44 101 ASN B N 1
ATOM 1945 C CA . ASN B 1 101 ? 7.688 36.719 7.504 1 92.44 101 ASN B CA 1
ATOM 1946 C C . ASN B 1 101 ? 7.77 35.25 7.09 1 92.44 101 ASN B C 1
ATOM 1948 O O . ASN B 1 101 ? 8.797 34.594 7.301 1 92.44 101 ASN B O 1
ATOM 1952 N N . ASN B 1 102 ? 6.703 34.688 6.664 1 92.38 102 ASN B N 1
ATOM 1953 C CA . ASN B 1 102 ? 6.586 33.312 6.145 1 92.38 102 ASN B CA 1
ATOM 1954 C C . ASN B 1 102 ? 6.434 32.312 7.27 1 92.38 102 ASN B C 1
ATOM 1956 O O . ASN B 1 102 ? 6.355 31.109 7.02 1 92.38 102 ASN B O 1
ATOM 1960 N N . GLU B 1 103 ? 6.391 32.844 8.484 1 95.31 103 GLU B N 1
ATOM 1961 C CA . GLU B 1 103 ? 6.117 31.953 9.602 1 95.31 103 GLU B CA 1
ATOM 1962 C C . GLU B 1 103 ? 4.652 31.531 9.609 1 95.31 103 GLU B C 1
ATOM 1964 O O . GLU B 1 103 ? 3.758 32.344 9.375 1 95.31 103 GLU B O 1
ATOM 1969 N N . THR B 1 104 ? 4.484 30.203 9.875 1 97.19 104 THR B N 1
ATOM 1970 C CA . THR B 1 104 ? 3.113 29.719 9.953 1 97.19 104 THR B CA 1
ATOM 1971 C C . THR B 1 104 ? 2.678 29.562 11.406 1 97.19 104 THR B C 1
ATOM 1973 O O . THR B 1 104 ? 3.512 29.344 12.289 1 97.19 104 THR B O 1
ATOM 1976 N N . PHE B 1 105 ? 1.373 29.781 11.633 1 97.56 105 PHE B N 1
ATOM 1977 C CA . PHE B 1 105 ? 0.855 29.594 12.984 1 97.56 105 PHE B CA 1
ATOM 1978 C C . PHE B 1 105 ? -0.551 29.016 12.945 1 97.56 105 PHE B C 1
ATOM 1980 O O . PHE B 1 105 ? -1.299 29.234 11.992 1 97.56 105 PHE B O 1
ATOM 1987 N N . LEU B 1 106 ? -0.854 28.281 13.953 1 97.81 106 LEU B N 1
ATOM 1988 C CA . LEU B 1 106 ? -2.154 27.641 14.117 1 97.81 106 LEU B CA 1
ATOM 1989 C C . LEU B 1 106 ? -3.045 28.469 15.055 1 97.81 106 LEU B C 1
ATOM 1991 O O . LEU B 1 106 ? -2.584 28.938 16.094 1 97.81 106 LEU B O 1
ATOM 1995 N N . SER B 1 107 ? -4.355 28.594 14.688 1 97.69 107 SER B N 1
ATOM 1996 C CA . SER B 1 107 ? -5.254 29.438 15.484 1 97.69 107 SER B CA 1
ATOM 1997 C C . SER B 1 107 ? -6.668 28.859 15.492 1 97.69 107 SER B C 1
ATOM 1999 O O . SER B 1 107 ? -7.047 28.109 14.594 1 97.69 107 SER B O 1
ATOM 2001 N N . ILE B 1 108 ? -7.441 29.188 16.438 1 96.56 108 ILE B N 1
ATOM 2002 C CA . ILE B 1 108 ? -8.852 28.828 16.531 1 96.56 108 ILE B CA 1
ATOM 2003 C C . ILE B 1 108 ? -9.688 29.828 15.742 1 96.56 108 ILE B C 1
ATOM 2005 O O . ILE B 1 108 ? -10.844 29.562 15.406 1 96.56 108 ILE B O 1
ATOM 2009 N N . ILE B 1 109 ? -9.117 30.922 15.469 1 96.5 109 ILE B N 1
ATOM 2010 C CA . ILE B 1 109 ? -9.844 32 14.812 1 96.5 109 ILE B CA 1
ATOM 2011 C C . ILE B 1 109 ? -10.109 31.625 13.352 1 96.5 109 ILE B C 1
ATOM 2013 O O . ILE B 1 109 ? -9.18 31.297 12.609 1 96.5 109 ILE B O 1
ATOM 2017 N N . LYS B 1 110 ? -11.305 31.781 12.961 1 97.81 110 LYS B N 1
ATOM 2018 C CA . LYS B 1 110 ? -11.719 31.422 11.617 1 97.81 110 LYS B CA 1
ATOM 2019 C C . LYS B 1 110 ? -11.242 32.438 10.594 1 97.81 110 LYS B C 1
ATOM 2021 O O . LYS B 1 110 ? -11.102 33.625 10.914 1 97.81 110 LYS B O 1
ATOM 2026 N N . PRO B 1 111 ? -11.102 31.938 9.352 1 97.06 111 PRO B N 1
ATOM 2027 C CA . PRO B 1 111 ? -10.594 32.844 8.32 1 97.06 111 PRO B CA 1
ATOM 2028 C C . PRO B 1 111 ? -11.531 34.031 8.078 1 97.06 111 PRO B C 1
ATOM 2030 O O . PRO B 1 111 ? -11.07 35.125 7.695 1 97.06 111 PRO B O 1
ATOM 2033 N N . ASN B 1 112 ? -12.805 33.844 8.289 1 97.44 112 ASN B N 1
ATOM 2034 C CA . ASN B 1 112 ? -13.75 34.938 8.062 1 97.44 112 ASN B CA 1
ATOM 2035 C C . ASN B 1 112 ? -13.781 35.906 9.234 1 97.44 112 ASN B C 1
ATOM 2037 O O . ASN B 1 112 ? -14.445 36.938 9.164 1 97.44 112 ASN B O 1
ATOM 2041 N N . GLU B 1 113 ? -13.031 35.625 10.242 1 97.75 113 GLU B N 1
ATOM 2042 C CA . GLU B 1 113 ? -12.992 36.469 11.445 1 97.75 113 GLU B CA 1
ATOM 2043 C C . GLU B 1 113 ? -11.656 37.188 11.562 1 97.75 113 GLU B C 1
ATOM 2045 O O . GLU B 1 113 ? -11.398 37.844 12.57 1 97.75 113 GLU B O 1
ATOM 2050 N N . CYS B 1 114 ? -10.852 37 10.617 1 96.69 114 CYS B N 1
ATOM 2051 C CA . CYS B 1 114 ? -9.547 37.656 10.641 1 96.69 114 CYS B CA 1
ATOM 2052 C C . CYS B 1 114 ? -9.078 38 9.227 1 96.69 114 CYS B C 1
ATOM 2054 O O . CYS B 1 114 ? -9.781 37.719 8.258 1 96.69 114 CYS B O 1
ATOM 2056 N N . ASN B 1 115 ? -7.898 38.688 9.125 1 96 115 ASN B N 1
ATOM 2057 C CA . ASN B 1 115 ? -7.344 39.031 7.824 1 96 115 ASN B CA 1
ATOM 2058 C C . ASN B 1 115 ? -6.004 38.344 7.582 1 96 115 ASN B C 1
ATOM 2060 O O . ASN B 1 115 ? -5.199 38.812 6.77 1 96 115 ASN B O 1
ATOM 2064 N N . PHE B 1 116 ? -5.773 37.312 8.367 1 95.88 116 PHE B N 1
ATOM 2065 C CA . PHE B 1 116 ? -4.516 36.594 8.188 1 95.88 116 PHE B CA 1
ATOM 2066 C C . PHE B 1 116 ? -4.512 35.844 6.859 1 95.88 116 PHE B C 1
ATOM 2068 O O . PHE B 1 116 ? -5.57 35.562 6.297 1 95.88 116 PHE B O 1
ATOM 2075 N N . ASN B 1 117 ? -3.342 35.562 6.316 1 97.56 117 ASN B N 1
ATOM 2076 C CA . ASN B 1 117 ? -3.227 34.75 5.117 1 97.56 117 ASN B CA 1
ATOM 2077 C C . ASN B 1 117 ? -3.578 33.281 5.395 1 97.56 117 ASN B C 1
ATOM 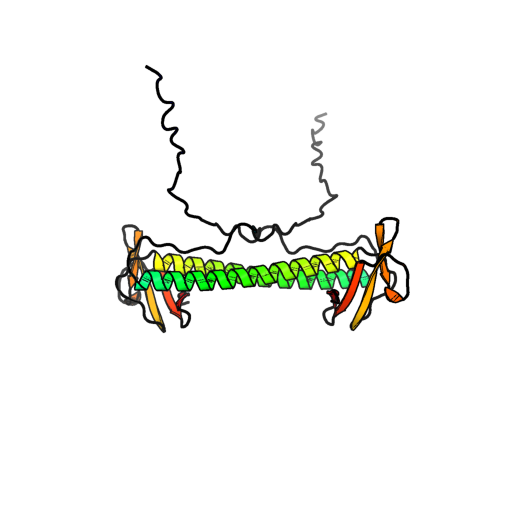2079 O O . ASN B 1 117 ? -2.777 32.531 5.969 1 97.56 117 ASN B O 1
ATOM 2083 N N . PHE B 1 118 ? -4.688 32.969 4.934 1 97.75 118 PHE B N 1
ATOM 2084 C CA . PHE B 1 118 ? -5.27 31.656 5.223 1 97.75 118 PHE B CA 1
ATOM 2085 C C . PHE B 1 118 ? -4.594 30.562 4.398 1 97.75 118 PHE B C 1
ATOM 2087 O O . PHE B 1 118 ? -4.422 30.719 3.186 1 97.75 118 PHE B O 1
ATOM 2094 N N . ILE B 1 119 ? -4.168 29.438 5.051 1 97.5 119 ILE B N 1
ATOM 2095 C CA . ILE B 1 119 ? -3.553 28.297 4.371 1 97.5 119 ILE B CA 1
ATOM 2096 C C . ILE B 1 119 ? -4.547 27.141 4.305 1 97.5 119 ILE B C 1
ATOM 2098 O O . ILE B 1 119 ? -4.699 26.5 3.258 1 97.5 119 ILE B O 1
ATOM 2102 N N . GLY B 1 120 ? -5.172 26.828 5.453 1 97.69 120 GLY B N 1
ATOM 2103 C CA . GLY B 1 120 ? -6.113 25.734 5.512 1 97.69 120 GLY B CA 1
ATOM 2104 C C . GLY B 1 120 ? -6.656 25.484 6.906 1 97.69 120 GLY B C 1
ATOM 2105 O O . GLY B 1 120 ? -6.145 26.031 7.883 1 97.69 120 GLY B O 1
ATOM 2106 N N . SER B 1 121 ? -7.77 24.75 6.914 1 98.5 121 SER B N 1
ATOM 2107 C CA . SER B 1 121 ? -8.359 24.312 8.172 1 98.5 121 SER B CA 1
ATOM 2108 C C . SER B 1 121 ? -8.133 22.828 8.406 1 98.5 121 SER B C 1
ATOM 2110 O O . SER B 1 121 ? -8.188 22.031 7.469 1 98.5 121 SER B O 1
ATOM 2112 N N . PHE B 1 122 ? -7.895 22.531 9.656 1 98.56 122 PHE B N 1
ATOM 2113 C CA . PHE B 1 122 ? -7.539 21.156 9.977 1 98.56 122 PHE B CA 1
ATOM 2114 C C . PHE B 1 122 ? -8.281 20.672 11.211 1 98.56 122 PHE B C 1
ATOM 2116 O O . PHE B 1 122 ? -8.438 21.422 12.18 1 98.56 122 PHE B O 1
ATOM 2123 N N . TYR B 1 123 ? -8.695 19.484 11.086 1 98.06 123 TYR B N 1
ATOM 2124 C CA . TYR B 1 123 ? -9.438 18.766 12.117 1 98.06 123 TYR B CA 1
ATOM 2125 C C . TYR B 1 123 ? -8.57 17.719 12.797 1 98.06 123 TYR B C 1
ATOM 2127 O O . TYR B 1 123 ? -7.926 16.906 12.133 1 98.06 123 TYR B O 1
ATOM 2135 N N . LEU B 1 124 ? -8.461 17.859 14.172 1 98 124 LEU B N 1
ATOM 2136 C CA . LEU B 1 124 ? -7.75 16.828 14.914 1 98 124 LEU B CA 1
ATOM 2137 C C . LEU B 1 124 ? -8.672 15.648 15.211 1 98 124 LEU B C 1
ATOM 2139 O O . LEU B 1 124 ? -9.586 15.758 16.031 1 98 124 LEU B O 1
ATOM 2143 N N . ASN B 1 125 ? -8.305 14.523 14.688 1 97.31 125 ASN B N 1
ATOM 2144 C CA . ASN B 1 125 ? -9.242 13.406 14.797 1 97.31 125 ASN B CA 1
ATOM 2145 C C . ASN B 1 125 ? -8.969 12.562 16.031 1 97.31 125 ASN B C 1
ATOM 2147 O O . ASN B 1 125 ? -8.078 12.883 16.828 1 97.31 125 ASN B O 1
ATOM 2151 N N . ALA B 1 126 ? -9.797 11.562 16.219 1 95.25 126 ALA B N 1
ATOM 2152 C CA . ALA B 1 126 ? -9.742 10.719 17.422 1 95.25 126 ALA B CA 1
ATOM 2153 C C . ALA B 1 126 ? -8.422 9.969 17.5 1 95.25 126 ALA B C 1
ATOM 2155 O O . ALA B 1 126 ? -8 9.547 18.578 1 95.25 126 ALA B O 1
ATOM 2156 N N . GLU B 1 127 ? -7.715 9.828 16.406 1 94.44 127 GLU B N 1
ATOM 2157 C CA . GLU B 1 127 ? -6.445 9.109 16.375 1 94.44 127 GLU B CA 1
ATOM 2158 C C . GLU B 1 127 ? -5.266 10.062 16.531 1 94.44 127 GLU B C 1
ATOM 2160 O O . GLU B 1 127 ? -4.105 9.648 16.406 1 94.44 127 GLU B O 1
ATOM 2165 N N . LEU B 1 128 ? -5.594 11.297 16.766 1 95.44 128 LEU B N 1
ATOM 2166 C CA . LEU B 1 128 ? -4.598 12.344 16.984 1 95.44 128 LEU B CA 1
ATOM 2167 C C . LEU B 1 128 ? -3.83 12.633 15.695 1 95.44 128 LEU B C 1
ATOM 2169 O O . LEU B 1 128 ? -2.625 12.891 15.727 1 95.44 128 LEU B O 1
ATOM 2173 N N . ILE B 1 129 ? -4.512 12.453 14.578 1 97.19 129 ILE B N 1
ATOM 2174 C CA . ILE B 1 129 ? -3.994 12.797 13.258 1 97.19 129 ILE B CA 1
ATOM 2175 C C . ILE B 1 129 ? -4.738 14.016 12.719 1 97.19 129 ILE B C 1
ATOM 2177 O O . ILE B 1 129 ? -5.965 14.086 12.805 1 97.19 129 ILE B O 1
ATOM 2181 N N . TRP B 1 130 ? -3.994 14.961 12.242 1 98 130 TRP B N 1
ATOM 2182 C CA . TRP B 1 130 ? -4.602 16.141 11.641 1 98 130 TRP B CA 1
ATOM 2183 C C . TRP B 1 130 ? -5.117 15.828 10.234 1 98 130 TRP B C 1
ATOM 2185 O O . TRP B 1 130 ? -4.406 15.227 9.43 1 98 130 TRP B O 1
ATOM 2195 N N . GLU B 1 131 ? -6.359 16.203 10 1 97.69 131 GLU B N 1
ATOM 2196 C CA . GLU B 1 131 ? -7 16.047 8.695 1 97.69 131 GLU B CA 1
ATOM 2197 C C . GLU B 1 131 ? -7.434 17.391 8.117 1 97.69 131 GLU B C 1
ATOM 2199 O O . GLU B 1 131 ? -8.008 18.219 8.828 1 97.69 131 GLU B O 1
ATOM 2204 N N . LYS B 1 132 ? -7.09 17.562 6.867 1 97.31 132 LYS B N 1
ATOM 2205 C CA . LYS B 1 132 ? -7.531 18.797 6.223 1 97.31 132 LYS B CA 1
ATOM 2206 C C . LYS B 1 132 ? -9.047 18.812 6.066 1 97.31 132 LYS B C 1
ATOM 2208 O O . LYS B 1 132 ? -9.656 17.828 5.66 1 97.31 132 LYS B O 1
ATOM 2213 N N . VAL B 1 133 ? -9.617 20.016 6.484 1 95.25 133 VAL B N 1
ATOM 2214 C CA . VAL B 1 133 ? -11.055 20.188 6.352 1 95.25 133 VAL B CA 1
ATOM 2215 C C . VAL B 1 133 ? -11.383 20.703 4.949 1 95.25 133 VAL B C 1
ATOM 2217 O O . VAL B 1 133 ? -10.719 21.609 4.445 1 95.25 133 VAL B O 1
ATOM 2220 N N . GLN B 1 134 ? -12.18 20.016 4.152 1 81.12 134 GLN B N 1
ATOM 2221 C CA . GLN B 1 134 ? -12.594 20.438 2.82 1 81.12 134 GLN B CA 1
ATOM 2222 C C . GLN B 1 134 ? -13.5 21.672 2.885 1 81.12 134 GLN B C 1
ATOM 2224 O O . GLN B 1 134 ? -14.195 21.875 3.883 1 81.12 134 GLN B O 1
#

Secondary structure (DSSP, 8-state):
--------------S----------S-TT-PPP--------HHHHHHHHHHHHHHHHHHHHHHHHHHHHHHHHHHHHHHHHSB--S---TT-EEEEEE-TTS-EEEESS-GGG--SEEEEEEEE-TTS-EEE--/-----TT-------S----------S-TT-PPP--------HHHHHHHHHHHHHHHHHHHHHHHHHHHHHHHHHHHHHHHHSB--S---TT-EEEEEE-TTS-EEEESS-GGG--SEEEEEEEE-TTS-EEE--

Nearest PDB structures (foldseek):
  1yu3-assembly1_A  TM=7.379E-01  e=6.967E-01  Bordetella phage BIP-1
  1yu2-assembly1_A  TM=7.730E-01  e=8.975E-01  Bordetella phage BMP-1
  4b9x-assembly1_A  TM=2.747E-01  e=1.156E+00  Mus musculus
  7nql-assembly1_BT  TM=2.043E-01  e=1.489E+00  Sus scrofa
  7o9k-assembly1_Q  TM=1.716E-01  e=8.228E+00  Homo sapiens

Solvent-accessible surface area (backbone atoms only — not comparable to full-atom values): 16047 Å² total; per-residue (Å²): 135,85,78,76,84,73,73,84,77,76,79,70,80,71,72,84,71,64,66,67,36,58,51,49,56,60,39,80,83,36,57,56,63,69,73,81,71,89,72,88,48,66,71,58,50,52,46,44,52,52,40,37,50,51,48,33,52,51,42,53,51,52,48,50,51,49,52,51,50,49,51,44,49,52,51,38,43,54,56,67,70,26,46,66,91,70,82,85,54,74,75,40,65,34,28,36,30,42,45,97,85,68,47,39,32,54,37,76,65,49,71,92,75,50,87,67,45,74,73,48,40,34,32,28,34,95,83,57,43,55,37,79,55,131,130,86,78,76,84,71,68,80,75,74,79,74,80,73,74,82,69,65,66,69,35,58,52,49,57,56,42,82,80,35,57,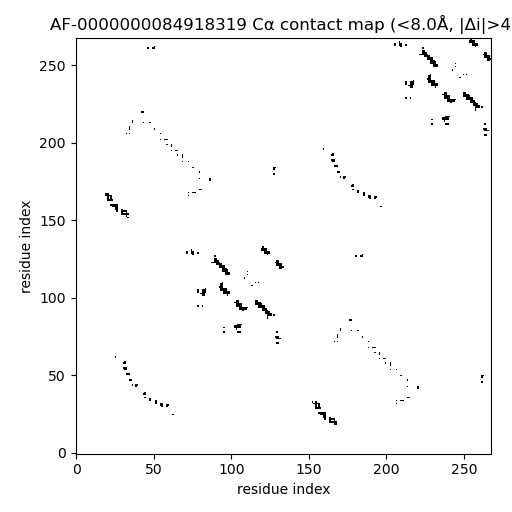58,64,70,72,82,71,90,71,87,49,66,72,59,51,52,46,44,51,51,39,33,50,50,49,34,52,51,42,53,50,53,48,51,52,50,53,50,50,51,50,44,48,52,51,38,44,53,57,68,70,25,46,64,92,73,80,83,54,73,74,41,65,36,27,36,29,43,44,97,86,66,50,39,31,55,37,75,66,50,72,91,75,51,86,66,46,72,73,48,38,32,33,27,35,95,83,59,43,57,37,80,56,131

InterPro domains:
  IPR019534 Protein of unknown function DUF2452 [PF10504] (59-133)

Radius of gyration: 28.39 Å; Cα contacts (8 Å, |Δi|>4): 347; chains: 2; bounding box: 74×79×87 Å

Organism: Cellulophaga lytica (strain ATCC 23178 / DSM 7489 / JCM 8516 / NBRC 14961 / NCIMB 1423 / VKM B-1433 / Cy l20) (NCBI:txid867900)

pLDDT: mean 81.03, std 25.47, range [23.47, 98.56]

Sequence (268 aa):
MKESKKPDNVVFNVENQKYDAALKPYATSVGAPVITTTDNIAWKNRSINKVNHKLEARYLELKAEYDAMLEQYEYNKLIFDAKFTFEPIVGQTYHLYKRENNETFLSIIKPNECNFNFIGSFYLNAELIWEKVQMKESKKPDNVVFNVENQKYDAALKPYATSVGAPVITTTDNIAWKNRSINKVNHKLEARYLELKAEYDAMLEQYEYNKLIFDAKFTFEPIVGQTYHLYKRENNETFLSIIKPNECNFNFIGSFYLNAELIWEKVQ

Foldseek 3Di:
DPPPPDDPPPPPVPPCVVCCCVPPAPVVPDAFDADDDPDPDDVVVVVRVVVRVVRRVVVVVVNVVVVVVVVLVVVQVLAVQADDDDDDDAFAKWWWFADPVRGIHIGNADVVRDPTHTDFMWHQHPVRGIDTDD/DPPDPPDPCPPPVVPCVVCCCVVPAPVVPDAFDADDDPDPDDVVVVVSVVVRVVRRVVVVVVNVVVVVVVVLVVVQVLAVQADDDDDDDAFAKWWWFADPVRGIHIGNDDVVRDPTHTDFMWHQHPVRGIDTDD